Protein AF-0000000073816261 (afdb_homodimer)

Solvent-accessible surface area (backbone atoms only — not comparable to full-atom values): 17688 Å² total; per-residue (Å²): 128,80,42,76,42,84,46,49,35,34,58,43,63,71,63,81,66,70,43,49,64,67,36,78,45,42,37,36,39,36,38,60,48,13,30,68,51,43,50,75,46,59,24,49,73,88,32,79,56,63,70,86,34,42,54,70,78,42,78,45,76,38,82,86,80,70,26,17,27,21,34,35,44,37,47,47,66,38,46,75,90,63,44,56,95,49,27,36,40,43,33,40,37,38,41,39,80,93,79,34,43,32,22,21,33,45,48,40,53,47,41,75,58,85,61,89,69,72,74,76,75,65,78,67,76,65,74,70,69,83,68,76,61,77,73,80,72,70,78,62,85,68,81,73,79,76,76,82,64,84,133,128,82,42,75,42,85,47,45,37,33,58,42,64,71,61,78,68,71,43,49,62,66,36,77,45,44,38,38,39,36,38,59,48,15,29,69,50,43,52,76,45,60,24,49,74,86,33,79,56,64,70,87,34,42,56,71,77,42,78,44,77,37,80,88,80,70,26,17,28,23,35,37,42,37,46,45,67,37,48,73,91,62,42,56,95,49,26,34,40,42,32,40,34,39,40,38,81,93,80,35,42,32,21,22,34,45,47,40,53,45,40,72,58,86,62,88,76,73,74,75,79,62,79,72,78,68,74,72,74,76,82,76,82,84,77,77,77,74,76,76,77,72,77,75,79,70,70,80,73,80,125

Secondary structure (DSSP, 8-state):
--B--SSPPEEEESS-SPEETT-EEEEEEEEEEEBSPPEEEEEETTEEPPGGGBPPPEEEE-TTT--EEEEEEEEEE--GGG-BTTEEEEEEEEEEGGGEEEEEEEEEEEE-TTS------------------------------------/--B--SSPPEEEESS-SPEETT-EEEEEEEEEEEBSPPEEEEEETTEEPPGGGBPPPEEEE-TTT--EEEEEEEEEE--GGG-BTTEEEEEEEEEEGGGEEEEEEEEEEEE-TTS------------------------------------

pLDDT: mean 78.19, std 26.5, range [22.75, 98.81]

Sequence (302 aa):
MLDLPDSQPRLVGGDAGPYQLHQVVTINCSSHDALPAPTLTFYINDQPVDPEWEDNDQVILNETSGLETSHKSLHFKLRPSMVADGLLQVKCVASYPDLYWDSSDITFKVLSGHGSGFPLGSQEFVLQGDAGRPQASIPLLLLLLTPVFFRMLDLPDSQPRLVGGDAGPYQLHQVVTINCSSHDALPAPTLTFYINDQPVDPEWEDNDQVILNETSGLETSHKSLHFKLRPSMVADGLLQVKCVASYPDLYWDSSDITFKVLSGHGSGFPLGSQEFVLQGDAGRPQASIPLLLLLLTPVFFR

Structure (mmCIF, N/CA/C/O backbone):
data_AF-0000000073816261-model_v1
#
loop_
_entity.id
_entity.type
_entity.pdbx_description
1 polymer 'CD80-like immunoglobulin C2-set domain-containing protein'
#
loop_
_atom_site.group_PDB
_atom_site.id
_atom_site.type_symbol
_atom_site.label_atom_id
_atom_site.label_alt_id
_atom_site.label_comp_id
_atom_site.label_asym_id
_atom_site.label_entity_id
_atom_site.label_seq_id
_atom_site.pdbx_PDB_ins_code
_atom_site.Cartn_x
_atom_site.Cartn_y
_atom_site.Cartn_z
_atom_site.occupancy
_atom_site.B_iso_or_equiv
_atom_site.auth_seq_id
_atom_site.auth_comp_id
_atom_site.auth_asym_id
_atom_site.auth_atom_id
_atom_site.pdbx_PDB_model_num
ATOM 1 N N . MET A 1 1 ? -18.453 -8.633 -14.383 1 73.19 1 MET A N 1
ATOM 2 C CA . MET A 1 1 ? -17.031 -8.602 -14.711 1 73.19 1 MET A CA 1
ATOM 3 C C . MET A 1 1 ? -16.25 -7.797 -13.68 1 73.19 1 MET A C 1
ATOM 5 O O . MET A 1 1 ? -16.719 -6.777 -13.188 1 73.19 1 MET A O 1
ATOM 9 N N . LEU A 1 2 ? -15.188 -8.336 -13.164 1 84.31 2 LEU A N 1
ATOM 10 C CA . LEU A 1 2 ? -14.312 -7.688 -12.203 1 84.31 2 LEU A CA 1
ATOM 11 C C . LEU A 1 2 ? -12.945 -7.387 -12.812 1 84.31 2 LEU A C 1
ATOM 13 O O . LEU A 1 2 ? -12.305 -8.281 -13.367 1 84.31 2 LEU A O 1
ATOM 17 N N . ASP A 1 3 ? -12.57 -6.066 -12.984 1 91.19 3 ASP A N 1
ATOM 18 C CA . ASP A 1 3 ? -11.258 -5.609 -13.422 1 91.19 3 ASP A CA 1
ATOM 19 C C . ASP A 1 3 ? -10.516 -4.898 -12.289 1 91.19 3 ASP A C 1
ATOM 21 O O . ASP A 1 3 ? -10.953 -3.84 -11.828 1 91.19 3 ASP A O 1
ATOM 25 N N . LEU A 1 4 ? -9.461 -5.539 -11.852 1 89.31 4 LEU A N 1
ATOM 26 C CA . LEU A 1 4 ? -8.695 -4.977 -10.742 1 89.31 4 LEU A CA 1
ATOM 27 C C . LEU A 1 4 ? -7.656 -3.984 -11.242 1 89.31 4 LEU A C 1
ATOM 29 O O . LEU A 1 4 ? -7.148 -4.121 -12.359 1 89.31 4 LEU A O 1
ATOM 33 N N . PRO A 1 5 ? -7.289 -2.922 -10.438 1 92.06 5 PRO A N 1
ATOM 34 C CA . PRO A 1 5 ? -6.219 -1.995 -10.82 1 92.06 5 PRO A CA 1
ATOM 35 C C . PRO A 1 5 ? -4.863 -2.684 -10.961 1 92.06 5 PRO A C 1
ATOM 37 O O . PRO A 1 5 ? -4.672 -3.785 -10.438 1 92.06 5 PRO A O 1
ATOM 40 N N . ASP A 1 6 ? -4.047 -1.887 -11.633 1 86.19 6 ASP A N 1
ATOM 41 C CA . ASP A 1 6 ? -2.697 -2.414 -11.805 1 86.19 6 A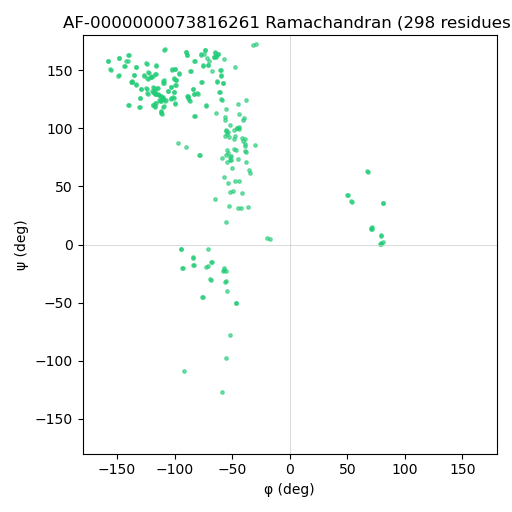SP A CA 1
ATOM 42 C C . ASP A 1 6 ? -1.833 -2.105 -10.578 1 86.19 6 ASP A C 1
ATOM 44 O O . ASP A 1 6 ? -0.693 -2.566 -10.492 1 86.19 6 ASP A O 1
ATOM 48 N N . SER A 1 7 ? -2.33 -1.241 -9.695 1 91.31 7 SER A N 1
ATOM 49 C CA . SER A 1 7 ? -1.57 -0.854 -8.508 1 91.31 7 SER A CA 1
ATOM 50 C C . SER A 1 7 ? -2.475 -0.729 -7.289 1 91.31 7 SER A C 1
ATOM 52 O O . SER A 1 7 ? -3.695 -0.618 -7.422 1 91.31 7 SER A O 1
ATOM 54 N N . GLN A 1 8 ? -1.823 -0.841 -6.113 1 96.25 8 GLN A N 1
ATOM 55 C CA . GLN A 1 8 ? -2.516 -0.586 -4.852 1 96.25 8 GLN A CA 1
ATOM 56 C C . GLN A 1 8 ? -2.941 0.875 -4.746 1 96.25 8 GLN A C 1
ATOM 58 O O . GLN A 1 8 ? -2.488 1.718 -5.523 1 96.25 8 GLN A O 1
ATOM 63 N N . PRO A 1 9 ? -3.826 1.107 -3.771 1 97.69 9 PRO A N 1
ATOM 64 C CA . PRO A 1 9 ? -4.293 2.49 -3.643 1 97.69 9 PRO A CA 1
ATOM 65 C C . PRO A 1 9 ? -3.162 3.471 -3.346 1 97.69 9 PRO A C 1
ATOM 67 O O . PRO A 1 9 ? -2.174 3.104 -2.709 1 97.69 9 PRO A O 1
ATOM 70 N N . ARG A 1 10 ? -3.377 4.656 -3.816 1 96.94 10 ARG A N 1
ATOM 71 C CA . ARG A 1 10 ? -2.395 5.715 -3.602 1 96.94 10 ARG A CA 1
ATOM 72 C C . ARG A 1 10 ? -2.82 6.633 -2.463 1 96.94 10 ARG A C 1
ATOM 74 O O . ARG A 1 10 ? -3.945 7.137 -2.451 1 96.94 10 ARG A O 1
ATOM 81 N N . LEU A 1 11 ? -1.926 6.781 -1.538 1 96.38 11 LEU A N 1
ATOM 82 C CA . LEU A 1 11 ? -2.125 7.734 -0.452 1 96.38 11 LEU A CA 1
ATOM 83 C C . LEU A 1 11 ? -1.243 8.961 -0.638 1 96.38 11 LEU A C 1
ATOM 85 O O . LEU A 1 11 ? -0.059 8.836 -0.958 1 96.38 11 LEU A O 1
ATOM 89 N N . VAL A 1 12 ? -1.911 10.102 -0.491 1 92.25 12 VAL A N 1
ATOM 90 C CA . VAL A 1 12 ? -1.18 11.367 -0.554 1 92.25 12 VAL A CA 1
ATOM 91 C C . VAL A 1 12 ? -1.552 12.242 0.641 1 92.25 12 VAL A C 1
ATOM 93 O O . VAL A 1 12 ? -2.725 12.57 0.834 1 92.25 12 VAL A O 1
ATOM 96 N N . GLY A 1 13 ? -0.565 12.555 1.454 1 87.44 13 GLY A N 1
ATOM 97 C CA . GLY A 1 13 ? -0.774 13.508 2.529 1 87.44 13 GLY A CA 1
ATOM 98 C C . GLY A 1 13 ? -0.713 14.953 2.066 1 87.44 13 GLY A C 1
ATOM 99 O O . GLY A 1 13 ? 0.009 15.281 1.12 1 87.44 13 GLY A O 1
ATOM 100 N N . GLY A 1 14 ? -1.778 15.797 2.475 1 67.19 14 GLY A N 1
ATOM 101 C CA . GLY A 1 14 ? -1.849 17.203 2.098 1 67.19 14 GLY A CA 1
ATOM 102 C C . GLY A 1 14 ? -0.541 17.938 2.305 1 67.19 14 GLY A C 1
ATOM 103 O O . GLY A 1 14 ? -0.154 18.781 1.481 1 67.19 14 GLY A O 1
ATOM 104 N N . ASP A 1 15 ? 0.095 17.797 3.615 1 63.06 15 ASP A N 1
ATOM 105 C CA . ASP A 1 15 ? 1.285 18.578 3.965 1 63.06 15 ASP A CA 1
ATOM 106 C C . ASP A 1 15 ? 2.516 17.672 4.043 1 63.06 15 ASP A C 1
ATOM 108 O O . ASP A 1 15 ? 2.404 16.484 4.359 1 63.06 15 ASP A O 1
ATOM 112 N N . ALA A 1 16 ? 3.574 17.984 3.107 1 61.47 16 ALA A N 1
ATOM 113 C CA . ALA A 1 16 ? 4.828 17.25 3.246 1 61.47 16 ALA A CA 1
ATOM 114 C C . ALA A 1 16 ? 5.273 17.188 4.703 1 61.47 16 ALA A C 1
ATOM 116 O O . ALA A 1 16 ? 5.316 18.219 5.387 1 61.47 16 ALA A O 1
ATOM 117 N N . GLY A 1 17 ? 5.035 16 5.496 1 65.19 17 GLY A N 1
ATOM 118 C CA . GLY A 1 17 ? 5.484 15.859 6.871 1 65.19 17 GLY A CA 1
ATOM 119 C C . GLY A 1 17 ? 6.742 16.656 7.172 1 65.19 17 GLY A C 1
ATOM 120 O O . GLY A 1 17 ? 7.258 17.359 6.305 1 65.19 17 GLY A O 1
ATOM 121 N N . PRO A 1 18 ? 7.125 16.734 8.242 1 77.69 18 PRO A N 1
ATOM 122 C CA . PRO A 1 18 ? 6.539 16.125 9.438 1 77.69 18 PRO A CA 1
ATOM 123 C C . PRO A 1 18 ? 5.285 16.844 9.922 1 77.69 18 PRO A C 1
ATOM 125 O O . PRO A 1 18 ? 5.141 18.047 9.695 1 77.69 18 PRO A O 1
ATOM 128 N N . TYR A 1 19 ? 4.371 16.125 10.633 1 86.88 19 TYR A N 1
ATOM 129 C CA . TYR A 1 19 ? 3.133 16.688 11.156 1 86.88 19 TYR A CA 1
ATOM 130 C C . TYR A 1 19 ? 3.295 17.109 12.617 1 86.88 19 TYR A C 1
ATOM 132 O O . TYR A 1 19 ? 4.082 16.5 13.352 1 86.88 19 TYR A O 1
ATOM 140 N N . GLN A 1 20 ? 2.574 18.156 12.93 1 90.25 20 GLN A N 1
ATOM 141 C CA . GLN A 1 20 ? 2.562 18.625 14.312 1 90.25 20 GLN A CA 1
ATOM 142 C C . GLN A 1 20 ? 1.286 18.188 15.023 1 90.25 20 GLN A C 1
ATOM 144 O O . GLN A 1 20 ? 0.206 18.188 14.43 1 90.25 20 GLN A O 1
ATOM 149 N N . LEU A 1 21 ? 1.489 18.031 16.281 1 92.81 21 LEU A N 1
ATOM 150 C CA . LEU A 1 21 ? 0.315 17.703 17.078 1 92.81 21 LEU A CA 1
ATOM 151 C C . LEU A 1 21 ? -0.703 18.844 17.031 1 92.81 21 LEU A C 1
ATOM 153 O O . LEU A 1 21 ? -0.328 20.016 17 1 92.81 21 LEU A O 1
ATOM 157 N N . HIS A 1 22 ? -1.889 18.5 16.953 1 93.25 22 HIS A N 1
ATOM 158 C CA . HIS A 1 22 ? -3.051 19.375 17.062 1 93.25 22 HIS A CA 1
ATOM 159 C C . HIS A 1 22 ? -3.312 20.094 15.75 1 93.25 22 HIS A C 1
ATOM 161 O O . HIS A 1 22 ? -4.238 20.906 15.656 1 93.25 22 HIS A O 1
ATOM 167 N N . GLN A 1 23 ? -2.551 19.812 14.797 1 92.06 23 GLN A N 1
ATOM 168 C CA . GLN A 1 23 ? -2.889 20.359 13.492 1 92.06 23 GLN A CA 1
ATOM 169 C C . GLN A 1 23 ? -3.928 19.5 12.781 1 92.06 23 GLN A C 1
ATOM 171 O O . GLN A 1 23 ? -4.125 18.328 13.133 1 92.06 23 GLN A O 1
ATOM 176 N N . VAL A 1 24 ? -4.59 20.156 11.859 1 93.31 24 VAL A N 1
ATOM 177 C CA . VAL A 1 24 ? -5.504 19.391 11.008 1 93.31 24 VAL A CA 1
ATOM 178 C C . VAL A 1 24 ? -4.727 18.75 9.859 1 93.31 24 VAL A C 1
ATOM 180 O O . VAL A 1 24 ? -3.955 19.422 9.172 1 93.31 24 VAL A O 1
ATOM 183 N N . VAL A 1 25 ? -4.934 17.5 9.688 1 93.62 25 VAL A N 1
ATOM 184 C CA . VAL A 1 25 ? -4.254 16.719 8.656 1 93.62 25 VAL A CA 1
ATOM 185 C C . VAL A 1 25 ? -5.266 16.219 7.629 1 93.62 25 VAL A C 1
ATOM 187 O O . VAL A 1 25 ? -6.363 15.797 7.984 1 93.62 25 VAL A O 1
ATOM 190 N N . THR A 1 26 ? -4.875 16.375 6.375 1 95.31 26 THR A N 1
ATOM 191 C CA . THR A 1 26 ? -5.688 15.836 5.293 1 95.31 26 THR A CA 1
ATOM 192 C C . THR A 1 26 ? -4.906 14.781 4.512 1 95.31 26 THR A C 1
ATOM 194 O O . THR A 1 26 ? -3.77 15.016 4.102 1 95.31 26 THR A O 1
ATOM 197 N N . ILE A 1 27 ? -5.559 13.602 4.312 1 95.88 27 ILE A N 1
ATOM 198 C CA . ILE A 1 27 ? -4.984 12.531 3.508 1 95.88 27 ILE A CA 1
ATOM 199 C C . ILE A 1 27 ? -5.961 12.133 2.404 1 95.88 27 ILE A C 1
ATOM 201 O O . ILE A 1 27 ? -7.156 11.961 2.658 1 95.88 27 ILE A O 1
ATOM 205 N N . ASN A 1 28 ? -5.387 12 1.226 1 97 28 ASN A N 1
ATOM 206 C CA . ASN A 1 28 ? -6.188 11.57 0.085 1 97 28 ASN A CA 1
ATOM 207 C C . ASN A 1 28 ? -5.82 10.148 -0.35 1 97 28 ASN A C 1
ATOM 209 O O . ASN A 1 28 ? -4.645 9.789 -0.364 1 97 28 ASN A O 1
ATOM 213 N N . CYS A 1 29 ? -6.855 9.375 -0.724 1 97.94 29 CYS A N 1
ATOM 214 C CA . CYS A 1 29 ? -6.672 8.016 -1.212 1 97.94 29 CYS A CA 1
ATOM 215 C C . CYS A 1 29 ? -7.398 7.805 -2.535 1 97.94 29 CYS A C 1
ATOM 217 O O . CYS A 1 29 ? -8.539 8.242 -2.697 1 97.94 29 CYS A O 1
ATOM 219 N N . SER A 1 30 ? -6.656 7.18 -3.477 1 98 30 SER A N 1
ATOM 220 C CA . SER A 1 30 ? -7.277 6.891 -4.766 1 98 30 SER A CA 1
ATOM 221 C C . SER A 1 30 ? -6.922 5.488 -5.246 1 98 30 SER A C 1
ATOM 223 O O . SER A 1 30 ? -5.789 5.035 -5.07 1 98 30 SER A O 1
ATOM 225 N N . SER A 1 31 ? -7.883 4.824 -5.797 1 97.62 31 SER A N 1
ATOM 226 C CA . SER A 1 31 ? -7.691 3.584 -6.539 1 97.62 31 SER A CA 1
ATOM 227 C C . SER A 1 31 ? -8.102 3.748 -8 1 97.62 31 SER A C 1
ATOM 229 O O . SER A 1 31 ? -9.273 3.986 -8.297 1 97.62 31 SER A O 1
ATOM 231 N N . HIS A 1 32 ? -7.109 3.545 -8.914 1 95.62 32 HIS A N 1
ATOM 232 C CA . HIS A 1 32 ? -7.293 3.949 -10.305 1 95.62 32 HIS A CA 1
ATOM 233 C C . HIS A 1 32 ? -7.652 2.758 -11.18 1 95.62 32 HIS A C 1
ATOM 235 O O . HIS A 1 32 ? -7 1.713 -11.117 1 95.62 32 HIS A O 1
ATOM 241 N N . ASP A 1 33 ? -8.781 2.932 -12.055 1 95.88 33 ASP A N 1
ATOM 242 C CA . ASP A 1 33 ? -9.078 2.064 -13.188 1 95.88 33 ASP A CA 1
ATOM 243 C C . ASP A 1 33 ? -9.477 0.666 -12.719 1 95.88 33 ASP A C 1
ATOM 245 O O . ASP A 1 33 ? -8.812 -0.318 -13.055 1 95.88 33 ASP A O 1
ATOM 249 N N . ALA A 1 34 ? -10.469 0.59 -12.055 1 95.81 34 ALA A N 1
ATOM 250 C CA . ALA A 1 34 ? -11.102 -0.656 -11.625 1 95.81 34 ALA A CA 1
ATOM 251 C C . ALA A 1 34 ? -12.555 -0.708 -12.07 1 95.81 34 ALA A C 1
ATOM 253 O O . ALA A 1 34 ? -13.148 0.322 -12.398 1 95.81 34 ALA A O 1
ATOM 254 N N . LEU A 1 35 ? -13.047 -2.029 -12.188 1 95.69 35 LEU A N 1
ATOM 255 C CA . LEU A 1 35 ? -14.461 -2.188 -12.5 1 95.69 35 LEU A CA 1
ATOM 256 C C . LEU A 1 35 ? -15.07 -3.338 -11.703 1 95.69 35 LEU A C 1
ATOM 258 O O . LEU A 1 35 ? -14.742 -4.504 -11.938 1 95.69 35 LEU A O 1
ATOM 262 N N . PRO A 1 36 ? -16 -3.117 -10.93 1 96.19 36 PRO A N 1
ATOM 263 C CA . PRO A 1 36 ? -16.422 -1.804 -10.445 1 96.19 36 PRO A CA 1
ATOM 264 C C . PRO A 1 36 ? -15.375 -1.131 -9.562 1 96.19 36 PRO A C 1
ATOM 266 O O . PRO A 1 36 ? -14.469 -1.798 -9.062 1 96.19 36 PRO A O 1
ATOM 269 N N . ALA A 1 37 ? -15.477 0.182 -9.375 1 97.5 37 ALA A N 1
ATOM 270 C CA . ALA A 1 37 ? -14.617 0.894 -8.43 1 97.5 37 ALA A CA 1
ATOM 271 C C . ALA A 1 37 ? -14.766 0.322 -7.023 1 97.5 37 ALA A C 1
ATOM 273 O O . ALA A 1 37 ? -15.875 0.016 -6.582 1 97.5 37 ALA A O 1
ATOM 274 N N . PRO A 1 38 ? -13.648 0.214 -6.352 1 97.56 38 PRO A N 1
ATOM 275 C CA . PRO A 1 38 ? -13.727 -0.301 -4.98 1 97.56 38 PRO A CA 1
ATOM 276 C C . PRO A 1 38 ? -14.234 0.742 -3.988 1 97.56 38 PRO A C 1
ATOM 278 O O . PRO A 1 38 ? -14.258 1.936 -4.301 1 97.56 38 PRO A O 1
ATOM 281 N N . THR A 1 39 ? -14.633 0.22 -2.846 1 97.94 39 THR A N 1
ATOM 282 C CA . THR A 1 39 ? -14.852 1.077 -1.685 1 97.94 39 THR A CA 1
ATOM 283 C C . THR A 1 39 ? -13.539 1.321 -0.943 1 97.94 39 THR A C 1
ATOM 285 O O . THR A 1 39 ? -12.773 0.386 -0.707 1 97.94 39 THR A O 1
ATOM 288 N N . LEU A 1 40 ? -13.32 2.588 -0.598 1 98.56 40 LEU A N 1
ATOM 289 C CA . LEU A 1 40 ? -12.109 2.951 0.122 1 98.56 40 LEU A CA 1
ATOM 290 C C . LEU A 1 40 ? -12.398 3.184 1.601 1 98.56 40 LEU A C 1
ATOM 292 O O . LEU A 1 40 ? -13.406 3.807 1.948 1 98.56 40 LEU A O 1
ATOM 296 N N . THR A 1 41 ? -11.516 2.633 2.469 1 98.5 41 THR A N 1
ATOM 297 C CA . THR A 1 41 ? -11.656 2.803 3.91 1 98.5 41 THR A CA 1
ATOM 298 C C . THR A 1 41 ? -10.32 3.178 4.547 1 98.5 41 THR A C 1
ATOM 300 O O . THR A 1 41 ? -9.289 2.57 4.242 1 98.5 41 THR A O 1
ATOM 303 N N . PHE A 1 42 ? -10.391 4.129 5.484 1 98.56 42 PHE A N 1
ATOM 304 C CA . PHE A 1 42 ? -9.172 4.59 6.141 1 98.56 42 PHE A CA 1
ATOM 305 C C . PHE A 1 42 ? -9.016 3.934 7.508 1 98.56 42 PHE A C 1
ATOM 307 O O . PHE A 1 42 ? -10 3.676 8.195 1 98.56 42 PHE A O 1
ATOM 314 N N . TYR A 1 43 ? -7.766 3.795 7.891 1 98.06 43 TYR A N 1
ATOM 315 C CA . TYR A 1 43 ? -7.367 3.387 9.234 1 98.06 43 TYR A CA 1
ATOM 316 C C . TYR A 1 43 ? -6.223 4.254 9.75 1 98.06 43 TYR A C 1
ATOM 318 O O . TYR A 1 43 ? -5.355 4.668 8.977 1 98.06 43 TYR A O 1
ATOM 326 N N . ILE A 1 44 ? -6.242 4.488 11.031 1 96.81 44 ILE A N 1
ATOM 327 C CA . ILE A 1 44 ? -5.109 5.078 11.734 1 96.81 44 ILE A CA 1
ATOM 328 C C . ILE A 1 44 ? -4.598 4.105 12.797 1 96.81 44 ILE A C 1
ATOM 330 O O . ILE A 1 44 ? -5.344 3.709 13.695 1 96.81 44 ILE A O 1
ATOM 334 N N . ASN A 1 45 ? -3.348 3.744 12.633 1 94.44 45 ASN A N 1
ATOM 335 C CA . ASN A 1 45 ? -2.74 2.75 13.508 1 94.44 45 ASN A CA 1
ATOM 336 C C . ASN A 1 45 ? -3.605 1.498 13.625 1 94.44 45 ASN A C 1
ATOM 338 O O . ASN A 1 45 ? -3.904 1.044 14.727 1 94.44 45 ASN A O 1
ATOM 342 N N . ASP A 1 46 ? -4.137 1.069 12.5 1 93.81 46 ASP A N 1
ATOM 343 C CA . ASP A 1 46 ? -4.871 -0.179 12.32 1 93.81 46 ASP A CA 1
ATOM 344 C C . ASP A 1 46 ? -6.234 -0.115 13 1 93.81 46 ASP A C 1
ATOM 346 O O . ASP A 1 46 ? -6.875 -1.146 13.219 1 93.81 46 ASP A O 1
ATOM 350 N N . GLN A 1 47 ? -6.613 1.041 13.367 1 96.38 47 GLN A N 1
ATOM 351 C CA . GLN A 1 47 ? -7.949 1.249 13.914 1 96.38 47 GLN A CA 1
ATOM 352 C C . GLN A 1 47 ? -8.828 2.025 12.938 1 96.38 47 GLN A C 1
ATOM 354 O O . GLN A 1 47 ? -8.367 2.977 12.297 1 96.38 47 GLN A O 1
ATOM 359 N N . PRO A 1 48 ? -10.055 1.582 12.859 1 97.19 48 PRO A N 1
ATOM 360 C CA . PRO A 1 48 ? -10.953 2.371 12.016 1 97.19 48 PRO A CA 1
ATOM 361 C C . PRO A 1 48 ? -11.086 3.818 12.484 1 97.19 48 PRO A C 1
ATOM 363 O O . PRO A 1 48 ? -11.086 4.086 13.688 1 97.19 48 PRO A O 1
ATOM 366 N N . VAL A 1 49 ? -11.227 4.664 11.531 1 98.06 49 VAL A N 1
ATOM 367 C CA . VAL A 1 49 ? -11.344 6.074 11.883 1 98.06 49 VAL A CA 1
ATOM 368 C C . VAL A 1 49 ? -12.812 6.43 12.109 1 98.06 49 VAL A C 1
ATOM 370 O O . VAL A 1 49 ? -13.703 5.664 11.734 1 98.06 49 VAL A O 1
ATOM 373 N N . ASP A 1 50 ? -12.984 7.582 12.781 1 97.25 50 ASP A N 1
ATOM 374 C CA . ASP A 1 50 ? -14.328 8.133 12.867 1 97.25 50 ASP A CA 1
ATOM 375 C C . ASP A 1 50 ? -14.898 8.406 11.477 1 97.25 50 ASP A C 1
ATOM 377 O O . ASP A 1 50 ? -14.289 9.125 10.68 1 97.25 50 ASP A O 1
ATOM 381 N N . PRO A 1 51 ? -16.078 7.816 11.203 1 96.88 51 PRO A N 1
ATOM 382 C CA . PRO A 1 51 ? -16.672 8.023 9.875 1 96.88 51 PRO A CA 1
ATOM 383 C C . PRO A 1 51 ? -16.891 9.5 9.555 1 96.88 51 PRO A C 1
ATOM 385 O O . PRO A 1 51 ? -16.891 9.883 8.383 1 96.88 51 PRO A O 1
ATOM 388 N N . GLU A 1 52 ? -16.969 10.336 10.539 1 97.56 52 GLU A N 1
ATOM 389 C CA . GLU A 1 52 ? -17.203 11.758 10.32 1 97.56 52 GLU A CA 1
AT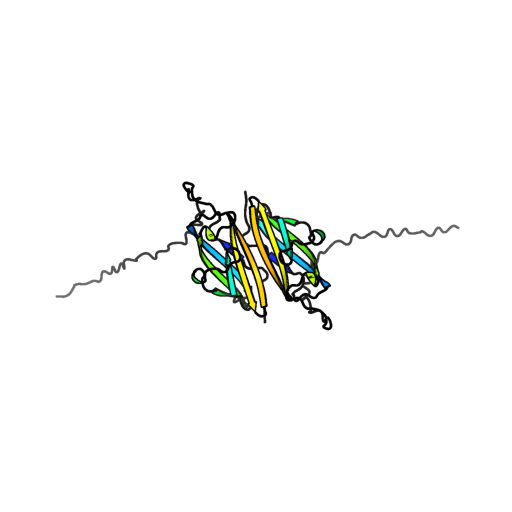OM 390 C C . GLU A 1 52 ? -15.953 12.43 9.742 1 97.56 52 GLU A C 1
ATOM 392 O O . GLU A 1 52 ? -16.031 13.555 9.234 1 97.56 52 GLU A O 1
ATOM 397 N N . TRP A 1 53 ? -14.852 11.781 9.906 1 98.12 53 TRP A N 1
ATOM 398 C CA . TRP A 1 53 ? -13.609 12.367 9.422 1 98.12 53 TRP A CA 1
ATOM 399 C C . TRP A 1 53 ? -13.422 12.086 7.934 1 98.12 53 TRP A C 1
ATOM 401 O O . TRP A 1 53 ? -12.57 12.711 7.285 1 98.12 53 TRP A O 1
ATOM 411 N N . GLU A 1 54 ? -14.188 11.078 7.426 1 97.69 54 GLU A N 1
ATOM 412 C CA . GLU A 1 54 ? -14.023 10.648 6.039 1 97.69 54 GLU A CA 1
ATOM 413 C C . GLU A 1 54 ? -15.102 11.258 5.141 1 97.69 54 GLU A C 1
ATOM 415 O O . GLU A 1 54 ? -16.281 11.281 5.508 1 97.69 54 GLU A O 1
ATOM 420 N N . ASP A 1 55 ? -14.641 11.711 3.957 1 97.75 55 ASP A N 1
ATOM 421 C CA . ASP A 1 55 ? -15.633 12.031 2.938 1 97.75 55 ASP A CA 1
ATOM 422 C C . ASP A 1 55 ? -16.234 10.758 2.334 1 97.75 55 ASP A C 1
ATOM 424 O O . ASP A 1 55 ? -15.727 9.656 2.568 1 97.75 55 ASP A O 1
ATOM 428 N N . ASN A 1 56 ? -17.328 10.961 1.601 1 97.12 56 ASN A N 1
ATOM 429 C CA . ASN A 1 56 ? -17.828 9.844 0.809 1 97.12 56 ASN A CA 1
ATOM 430 C C . ASN A 1 56 ? -16.922 9.531 -0.37 1 97.12 56 ASN A C 1
ATOM 432 O O . ASN A 1 56 ? -16.203 10.406 -0.855 1 97.12 56 ASN A O 1
ATOM 436 N N . ASP A 1 57 ? -17.016 8.211 -0.78 1 97.69 57 ASP A N 1
ATOM 437 C CA . ASP A 1 57 ? -16.297 7.832 -1.991 1 97.69 57 ASP A CA 1
ATOM 438 C C . ASP A 1 57 ? -16.797 8.625 -3.197 1 97.69 57 ASP A C 1
ATOM 440 O O . ASP A 1 57 ? -18.016 8.727 -3.418 1 97.69 57 ASP A O 1
ATOM 444 N N . GLN A 1 58 ? -15.883 9.156 -3.914 1 98.31 58 GLN A N 1
ATOM 445 C CA . GLN A 1 58 ? -16.172 9.719 -5.23 1 98.31 58 GLN A CA 1
ATOM 446 C C . GLN A 1 58 ? -15.711 8.781 -6.344 1 98.31 58 GLN A C 1
ATOM 448 O O . GLN A 1 58 ? -14.562 8.344 -6.355 1 98.31 58 GLN A O 1
ATOM 453 N N . VAL A 1 59 ? -16.641 8.43 -7.246 1 98.12 59 VAL A N 1
ATOM 454 C CA . VAL A 1 59 ? -16.312 7.531 -8.344 1 98.12 59 VAL A CA 1
ATOM 455 C C . VAL A 1 59 ? -16.328 8.305 -9.664 1 98.12 59 VAL A C 1
ATOM 457 O O . VAL A 1 59 ? -17.328 8.953 -9.992 1 98.12 59 VAL A O 1
ATOM 460 N N . ILE A 1 60 ? -15.258 8.211 -10.328 1 97.62 60 ILE A N 1
ATOM 461 C CA . ILE A 1 60 ? -15.125 8.898 -11.609 1 97.62 60 ILE A CA 1
ATOM 462 C C . ILE A 1 60 ? -14.961 7.871 -12.727 1 97.62 60 ILE A C 1
ATOM 464 O O . ILE A 1 60 ? -14.078 7.008 -12.656 1 97.62 60 ILE A O 1
ATOM 468 N N . LEU A 1 61 ? -15.711 7.965 -13.766 1 96.94 61 LEU A N 1
ATOM 469 C CA . LEU A 1 61 ? -15.641 7.066 -14.906 1 96.94 61 LEU A CA 1
ATOM 470 C C . LEU A 1 61 ? -14.625 7.57 -15.93 1 96.94 61 LEU A C 1
ATOM 472 O O . LEU A 1 61 ? -14.625 8.758 -16.281 1 96.94 61 LEU A O 1
ATOM 476 N N . ASN A 1 62 ? -13.734 6.688 -16.281 1 96.5 62 ASN A N 1
ATOM 477 C CA . ASN A 1 62 ? -12.93 6.949 -17.469 1 96.5 62 ASN A CA 1
ATOM 478 C C . ASN A 1 62 ? -13.664 6.559 -18.75 1 96.5 62 ASN A C 1
ATOM 480 O O . ASN A 1 62 ? -13.773 5.375 -19.062 1 96.5 62 ASN A O 1
ATOM 484 N N . GLU A 1 63 ? -14.039 7.473 -19.516 1 95.5 63 GLU A N 1
ATOM 485 C CA . GLU A 1 63 ? -14.906 7.23 -20.656 1 95.5 63 GLU A CA 1
ATOM 486 C C . GLU A 1 63 ? -14.172 6.445 -21.75 1 95.5 63 GLU A C 1
ATOM 488 O O . GLU A 1 63 ? -14.789 5.68 -22.484 1 95.5 63 GLU A O 1
ATOM 493 N N . THR A 1 64 ? -12.953 6.598 -21.844 1 96.75 64 THR A N 1
ATOM 494 C CA . THR A 1 64 ? -12.164 5.953 -22.891 1 96.75 64 THR A CA 1
ATOM 495 C C . THR A 1 64 ? -11.961 4.473 -22.578 1 96.75 64 THR A C 1
ATOM 497 O O . THR A 1 64 ? -12.211 3.613 -23.422 1 96.75 64 THR A O 1
ATOM 500 N N . SER A 1 65 ? -11.625 4.098 -21.375 1 94.81 65 SER A N 1
ATOM 501 C CA . SER A 1 65 ? -11.32 2.717 -21.016 1 94.81 65 SER A CA 1
ATOM 502 C C . SER A 1 65 ? -12.555 2.002 -20.484 1 94.81 65 SER A C 1
ATOM 504 O O . SER A 1 65 ? -12.609 0.771 -20.469 1 94.81 65 SER A O 1
ATOM 506 N N . GLY A 1 66 ? -13.5 2.771 -20.062 1 96.19 66 GLY A N 1
ATOM 507 C CA . GLY A 1 66 ? -14.664 2.207 -19.406 1 96.19 66 GLY A CA 1
ATOM 508 C C . GLY A 1 66 ? -14.406 1.839 -17.953 1 96.19 66 GLY A C 1
ATOM 509 O O . GLY A 1 66 ? -15.297 1.334 -17.266 1 96.19 66 GLY A O 1
ATOM 510 N N . LEU A 1 67 ? -13.148 2.094 -17.453 1 97.44 67 LEU A N 1
ATOM 511 C CA . LEU A 1 67 ? -12.789 1.768 -16.078 1 97.44 67 LEU A CA 1
ATOM 512 C C . LEU A 1 67 ? -13.078 2.941 -15.141 1 97.44 67 LEU A C 1
ATOM 514 O O . LEU A 1 67 ? -13.406 4.039 -15.602 1 97.44 67 LEU A O 1
ATOM 518 N N . GLU A 1 68 ? -13.055 2.605 -13.867 1 98.25 68 GLU A N 1
ATOM 519 C CA . GLU A 1 68 ? -13.461 3.609 -12.891 1 98.25 68 GLU A CA 1
ATOM 520 C C . GLU A 1 68 ? -12.352 3.861 -11.867 1 98.25 68 GLU A C 1
ATOM 522 O O . GLU A 1 68 ? -11.57 2.961 -11.562 1 98.25 68 GLU A O 1
ATOM 527 N N . THR A 1 69 ? -12.32 5.117 -11.406 1 97.88 69 THR A N 1
ATOM 528 C CA . THR A 1 69 ? -11.422 5.523 -10.328 1 97.88 69 THR A CA 1
ATOM 529 C C . THR A 1 69 ? -12.211 5.918 -9.086 1 97.88 69 THR A C 1
ATOM 531 O O . THR A 1 69 ? -13.18 6.68 -9.172 1 97.88 69 THR A O 1
ATOM 534 N N . SER A 1 70 ? -11.805 5.324 -7.949 1 98.5 70 SER A N 1
ATOM 535 C CA . SER A 1 70 ? -12.359 5.746 -6.668 1 98.5 70 SER A CA 1
ATOM 536 C C . SER A 1 70 ? -11.422 6.711 -5.949 1 98.5 70 SER A C 1
ATOM 538 O O . SER A 1 70 ? -10.203 6.535 -5.973 1 98.5 70 SER A O 1
ATOM 540 N N . HIS A 1 71 ? -12.062 7.738 -5.273 1 98.5 71 HIS A N 1
ATOM 541 C CA . HIS A 1 71 ? -11.32 8.727 -4.5 1 98.5 71 HIS A CA 1
ATOM 542 C C . HIS A 1 71 ? -12.008 9.016 -3.17 1 98.5 71 HIS A C 1
ATOM 544 O O . HIS A 1 71 ? -13.234 9.086 -3.104 1 98.5 71 HIS A O 1
ATOM 550 N N . LYS A 1 72 ? -11.195 9.164 -2.141 1 98.56 72 LYS A N 1
ATOM 551 C CA . LYS A 1 72 ? -11.719 9.5 -0.821 1 98.56 72 LYS A CA 1
ATOM 552 C C . LYS A 1 72 ? -10.719 10.336 -0.029 1 98.56 72 LYS A C 1
ATOM 554 O O . LYS A 1 72 ? -9.508 10.086 -0.091 1 98.56 72 LYS A O 1
ATOM 559 N N . SER A 1 73 ? -11.219 11.281 0.792 1 97.94 73 SER A N 1
ATOM 560 C CA . SER A 1 73 ? -10.367 12.117 1.627 1 97.94 73 SER A CA 1
ATOM 561 C C . SER A 1 73 ? -10.633 11.875 3.109 1 97.94 73 SER A C 1
ATOM 563 O O . SER A 1 73 ? -11.766 11.586 3.502 1 97.94 73 SER A O 1
ATOM 565 N N . LEU A 1 74 ? -9.633 11.984 3.881 1 97.69 74 LEU A N 1
ATOM 566 C CA . LEU A 1 74 ? -9.672 11.93 5.34 1 97.69 74 LEU A CA 1
ATOM 567 C C . LEU A 1 74 ? -9.203 13.25 5.945 1 97.69 74 LEU A C 1
ATOM 569 O O . LEU A 1 74 ? -8.164 13.781 5.559 1 97.69 74 LEU A O 1
ATOM 573 N N . HIS A 1 75 ? -9.961 13.742 6.875 1 96.69 75 HIS A N 1
ATOM 574 C CA . HIS A 1 75 ? -9.656 14.984 7.578 1 96.69 75 HIS A CA 1
ATOM 575 C C . HIS A 1 75 ? -9.758 14.797 9.094 1 96.69 75 HIS A C 1
ATOM 577 O O . HIS A 1 75 ? -10.812 14.414 9.602 1 96.69 75 HIS A O 1
ATOM 583 N N . PHE A 1 76 ? -8.648 15.164 9.789 1 96.56 76 PHE A N 1
ATOM 584 C CA . PHE A 1 76 ? -8.703 14.977 11.234 1 96.56 76 PHE A CA 1
ATOM 585 C C . PHE A 1 76 ? -7.703 15.883 11.938 1 96.56 76 PHE A C 1
ATOM 587 O O . PHE A 1 76 ? -6.707 16.297 11.344 1 96.56 76 PHE A O 1
ATOM 594 N N . LYS A 1 77 ? -8.008 16.109 13.18 1 95.81 77 LYS A N 1
ATOM 595 C CA . LYS A 1 77 ? -7.035 16.766 14.039 1 95.81 77 LYS A CA 1
ATOM 596 C C . LYS A 1 77 ? -6.094 15.766 14.695 1 95.81 77 LYS A C 1
ATOM 598 O O . LYS A 1 77 ? -6.539 14.844 15.383 1 95.81 77 LYS A O 1
ATOM 603 N N . LEU A 1 78 ? -4.879 16.031 14.516 1 94.94 78 LEU A N 1
ATOM 604 C CA . LEU A 1 78 ? -3.881 15.102 15.047 1 94.94 78 LEU A CA 1
ATOM 605 C C . LEU A 1 78 ? -3.795 15.211 16.562 1 94.94 78 LEU A C 1
ATOM 607 O O . LEU A 1 78 ? -3.461 16.281 17.094 1 94.94 78 LEU A O 1
ATOM 611 N N . ARG A 1 79 ? -4.062 14.094 17.234 1 95.94 79 ARG A N 1
ATOM 612 C CA . ARG A 1 79 ? -4.055 14.047 18.688 1 95.94 79 ARG A CA 1
ATOM 613 C C . ARG A 1 79 ? -2.971 13.109 19.203 1 95.94 79 ARG A C 1
ATOM 615 O O . ARG A 1 79 ? -2.547 12.195 18.5 1 95.94 79 ARG A O 1
ATOM 622 N N . PRO A 1 80 ? -2.521 13.359 20.422 1 95.38 80 PRO A N 1
ATOM 623 C CA . PRO A 1 80 ? -1.483 12.5 20.984 1 95.38 80 PRO A CA 1
ATOM 624 C C . PRO A 1 80 ? -1.883 11.031 21 1 95.38 80 PRO A C 1
ATOM 626 O O . PRO A 1 80 ? -1.031 10.156 20.844 1 95.38 80 PRO A O 1
ATOM 629 N N . SER A 1 81 ? -3.139 10.742 21.156 1 95.31 81 SER A N 1
ATOM 630 C CA . SER A 1 81 ? -3.615 9.367 21.266 1 95.31 81 SER A CA 1
ATOM 631 C C . SER A 1 81 ? -3.438 8.609 19.953 1 95.31 81 SER A C 1
ATOM 633 O O . SER A 1 81 ? -3.496 7.379 19.922 1 95.31 81 SER A O 1
ATOM 635 N N . MET A 1 82 ? -3.201 9.359 18.859 1 95.25 82 MET A N 1
ATOM 636 C CA . MET A 1 82 ? -3.08 8.773 17.531 1 95.25 82 MET A CA 1
ATOM 637 C C . MET A 1 82 ? -1.62 8.492 17.188 1 95.25 82 MET A C 1
ATOM 639 O O . MET A 1 82 ? -1.321 7.934 16.141 1 95.25 82 MET A O 1
ATOM 643 N N . VAL A 1 83 ? -0.773 8.898 18.109 1 92.5 83 VAL A N 1
ATOM 644 C CA . VAL A 1 83 ? 0.661 8.82 17.844 1 92.5 83 VAL A CA 1
ATOM 645 C C . VAL A 1 83 ? 1.278 7.711 18.688 1 92.5 83 VAL A C 1
ATOM 647 O O . VAL A 1 83 ? 1.065 7.656 19.906 1 92.5 83 VAL A O 1
ATOM 650 N N . ALA A 1 84 ? 1.914 6.816 17.984 1 92 84 ALA A N 1
ATOM 651 C CA . ALA A 1 84 ? 2.641 5.738 18.656 1 92 84 ALA A CA 1
ATOM 652 C C . ALA A 1 84 ? 4.137 5.824 18.375 1 92 84 ALA A C 1
ATOM 654 O O . ALA A 1 84 ? 4.555 5.785 17.203 1 92 84 ALA A O 1
ATOM 655 N N . ASP A 1 85 ? 4.934 5.941 19.422 1 90.75 85 ASP A N 1
ATOM 656 C CA . ASP A 1 85 ? 6.383 6.055 19.297 1 90.75 85 ASP A CA 1
ATOM 657 C C . ASP A 1 85 ? 6.766 7.191 18.344 1 90.75 85 ASP A C 1
ATOM 659 O O . ASP A 1 85 ? 7.633 7.027 17.484 1 90.75 85 ASP A O 1
ATOM 663 N N . GLY A 1 86 ? 5.977 8.273 18.422 1 90.5 86 GLY A N 1
ATOM 664 C CA . GLY A 1 86 ? 6.262 9.477 17.656 1 90.5 86 GLY A CA 1
ATOM 665 C C . GLY A 1 86 ? 5.824 9.367 16.203 1 90.5 86 GLY A C 1
ATOM 666 O O . GLY A 1 86 ? 6.152 10.234 15.391 1 90.5 86 GLY A O 1
ATOM 667 N N . LEU A 1 87 ? 5.098 8.258 15.938 1 91.31 87 LEU A N 1
ATOM 668 C CA . LEU A 1 87 ? 4.746 8 14.539 1 91.31 87 LEU A CA 1
ATOM 669 C C . LEU A 1 87 ? 3.234 7.938 14.367 1 91.31 87 LEU A C 1
ATOM 671 O O . LEU A 1 87 ? 2.514 7.523 15.273 1 91.31 87 LEU A O 1
ATOM 675 N N . LEU A 1 88 ? 2.818 8.43 13.242 1 92.62 88 LEU A N 1
ATOM 676 C CA . LEU A 1 88 ? 1.443 8.281 12.773 1 92.62 88 LEU A CA 1
ATOM 677 C C . LEU A 1 88 ? 1.382 7.379 11.547 1 92.62 88 LEU A C 1
ATOM 679 O O . LEU A 1 88 ? 2.029 7.656 10.531 1 92.62 88 LEU A O 1
ATOM 683 N N . GLN A 1 89 ? 0.621 6.352 11.617 1 94.69 89 GLN A N 1
ATOM 684 C CA . GLN A 1 89 ? 0.421 5.461 10.477 1 94.69 89 GLN A CA 1
ATOM 685 C C . GLN A 1 89 ? -0.995 5.59 9.922 1 94.69 89 GLN A C 1
ATOM 687 O O . GLN A 1 89 ? -1.973 5.426 10.648 1 94.69 89 GLN A O 1
ATOM 692 N N . VAL A 1 90 ? -1.04 5.871 8.625 1 96.44 90 VAL A N 1
ATOM 693 C CA . VAL A 1 90 ? -2.336 5.969 7.961 1 96.44 90 VAL A CA 1
ATOM 694 C C . VAL A 1 90 ? -2.439 4.914 6.863 1 96.44 90 VAL A C 1
ATOM 696 O O . VAL A 1 90 ? -1.531 4.773 6.039 1 96.44 90 VAL A O 1
ATOM 699 N N . LYS A 1 91 ? -3.508 4.203 6.859 1 98.25 91 LYS A N 1
ATOM 700 C CA . LYS A 1 91 ? -3.756 3.123 5.906 1 98.25 91 LYS A CA 1
ATOM 701 C C . LYS A 1 91 ? -5.055 3.354 5.137 1 98.25 91 LYS A C 1
ATOM 703 O O . LYS A 1 91 ? -6.031 3.85 5.699 1 98.25 91 LYS A O 1
ATOM 708 N N . CYS A 1 92 ? -4.984 2.994 3.904 1 98.75 92 CYS A N 1
ATOM 709 C CA . CYS A 1 92 ? -6.176 2.977 3.062 1 98.75 92 CYS A CA 1
ATOM 710 C C . CYS A 1 92 ? -6.402 1.592 2.467 1 98.75 92 CYS A C 1
ATOM 712 O O . CYS A 1 92 ? -5.5 1.021 1.852 1 98.75 92 CYS A O 1
ATOM 714 N N . VAL A 1 93 ? -7.609 1.059 2.596 1 98.31 93 VAL A N 1
ATOM 715 C CA . VAL A 1 93 ? -7.988 -0.254 2.082 1 98.31 93 VAL A CA 1
ATOM 716 C C . VAL A 1 93 ? -8.992 -0.094 0.942 1 98.31 93 VAL A C 1
ATOM 718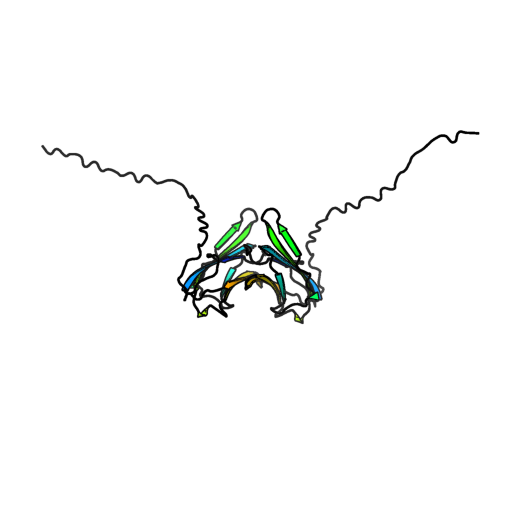 O O . VAL A 1 93 ? -10 0.609 1.084 1 98.31 93 VAL A O 1
ATOM 721 N N . ALA A 1 94 ? -8.633 -0.744 -0.126 1 98.19 94 ALA A N 1
ATOM 722 C CA . ALA A 1 94 ? -9.562 -0.851 -1.244 1 98.19 94 ALA A CA 1
ATOM 723 C C . ALA A 1 94 ? -10.266 -2.209 -1.249 1 98.19 94 ALA A C 1
ATOM 725 O O . ALA A 1 94 ? -9.617 -3.246 -1.41 1 98.19 94 ALA A O 1
ATOM 726 N N . SER A 1 95 ? -11.617 -2.176 -1.176 1 96.25 95 SER A N 1
ATOM 727 C CA . SER A 1 95 ? -12.414 -3.402 -1.145 1 96.25 95 SER A CA 1
ATOM 728 C C . SER A 1 95 ? -13.195 -3.584 -2.438 1 96.25 95 SER A C 1
ATOM 730 O O . SER A 1 95 ? -13.953 -2.697 -2.842 1 96.25 95 SER A O 1
ATOM 732 N N . TYR A 1 96 ? -12.977 -4.766 -2.99 1 92.56 96 TYR A N 1
ATOM 733 C CA . TYR A 1 96 ? -13.633 -5.074 -4.254 1 92.56 96 TYR A CA 1
ATOM 734 C C . TYR A 1 96 ? -14.727 -6.117 -4.059 1 92.56 96 TYR A C 1
ATOM 736 O O . TYR A 1 96 ? -14.797 -6.762 -3.008 1 92.56 96 TYR A O 1
ATOM 744 N N . PRO A 1 97 ? -15.555 -6.242 -5.176 1 89.25 97 PRO A N 1
ATOM 745 C CA . PRO A 1 97 ? -16.5 -7.359 -5.078 1 89.25 97 PRO A CA 1
ATOM 746 C C . PRO A 1 97 ? -15.805 -8.719 -5.031 1 89.25 97 PRO A C 1
ATOM 748 O O . PRO A 1 97 ? -14.609 -8.812 -5.309 1 89.25 97 PRO A O 1
ATOM 751 N N . ASP A 1 98 ? -16.406 -9.703 -4.617 1 82.69 98 ASP A N 1
ATOM 752 C CA . ASP A 1 98 ? -15.945 -11.094 -4.59 1 82.69 98 ASP A CA 1
ATOM 753 C C . ASP A 1 98 ? -14.852 -11.281 -3.537 1 82.69 98 ASP A C 1
ATOM 755 O O . ASP A 1 98 ? -13.945 -12.094 -3.727 1 82.69 98 ASP A O 1
ATOM 759 N N . LEU A 1 99 ? -14.719 -10.367 -2.693 1 78.94 99 LEU A N 1
ATOM 760 C CA . LEU A 1 99 ? -13.891 -10.531 -1.504 1 78.94 99 LEU A CA 1
ATOM 761 C C . LEU A 1 99 ? -12.422 -10.312 -1.832 1 78.94 99 LEU A C 1
ATOM 763 O O . LEU A 1 99 ? -11.547 -11.016 -1.318 1 78.94 99 LEU A O 1
ATOM 767 N N . TYR A 1 100 ? -12.188 -9.406 -2.717 1 86.94 100 TYR A N 1
ATOM 768 C CA . TYR A 1 100 ? -10.82 -8.969 -2.973 1 86.94 100 TYR A CA 1
ATOM 769 C C . TYR A 1 100 ? -10.539 -7.645 -2.275 1 86.94 100 TYR A C 1
ATOM 771 O O . TYR A 1 100 ? -11.414 -6.781 -2.188 1 86.94 100 TYR A O 1
ATOM 779 N N . TRP A 1 101 ? -9.305 -7.605 -1.809 1 93.56 101 TRP A N 1
ATOM 780 C CA . TRP A 1 101 ? -8.922 -6.305 -1.274 1 93.56 101 TRP A CA 1
ATOM 781 C C . TRP A 1 101 ? -7.406 -6.129 -1.313 1 93.56 101 TRP A C 1
ATOM 783 O O . TRP A 1 101 ? -6.66 -7.109 -1.361 1 93.56 101 TRP A O 1
ATOM 793 N N . ASP A 1 102 ? -7.051 -4.863 -1.429 1 95.12 102 ASP A N 1
ATOM 794 C CA . ASP A 1 102 ? -5.652 -4.469 -1.299 1 95.12 102 ASP A CA 1
ATOM 795 C C . ASP A 1 102 ? -5.523 -3.156 -0.525 1 95.12 102 ASP A C 1
ATOM 797 O O . ASP A 1 102 ? -6.527 -2.52 -0.198 1 95.12 102 ASP A O 1
ATOM 801 N N . SER A 1 103 ? -4.281 -2.895 -0.047 1 97.69 103 SER A N 1
ATOM 802 C CA . SER A 1 103 ? -4.145 -1.718 0.804 1 97.69 103 SER A CA 1
ATOM 803 C C . SER A 1 103 ? -2.77 -1.078 0.646 1 97.69 103 SER A C 1
ATOM 805 O O . SER A 1 103 ? -1.856 -1.688 0.088 1 97.69 103 SER A O 1
ATOM 807 N N . SER A 1 104 ? -2.703 0.149 1.039 1 98 104 SER A N 1
ATOM 808 C CA . SER A 1 104 ? -1.461 0.903 1.17 1 98 104 SER A CA 1
ATOM 809 C C . SER A 1 104 ? -1.41 1.659 2.494 1 98 104 SER A C 1
ATOM 811 O O . SER A 1 104 ? -2.451 1.997 3.062 1 98 104 SER A O 1
ATOM 813 N N . ASP A 1 105 ? -0.207 1.874 2.939 1 96.44 105 ASP A N 1
ATOM 814 C CA . ASP A 1 105 ? -0.093 2.719 4.125 1 96.44 105 ASP A CA 1
ATOM 815 C C . ASP A 1 105 ? 1.149 3.604 4.051 1 96.44 105 ASP A C 1
ATOM 817 O O . ASP A 1 105 ? 2.066 3.334 3.271 1 96.44 105 ASP A O 1
ATOM 821 N N . ILE A 1 106 ? 1.114 4.719 4.715 1 93 106 ILE A N 1
ATOM 822 C CA . ILE A 1 106 ? 2.223 5.652 4.902 1 93 106 ILE A CA 1
ATOM 823 C C . ILE A 1 106 ? 2.422 5.922 6.395 1 93 106 ILE A C 1
ATOM 825 O O . ILE A 1 106 ? 1.463 5.895 7.168 1 93 106 ILE A O 1
ATOM 829 N N . THR A 1 107 ? 3.625 6.102 6.801 1 90.44 107 THR A N 1
ATOM 830 C CA . THR A 1 107 ? 3.955 6.469 8.172 1 90.44 107 THR A CA 1
ATOM 831 C C . THR A 1 107 ? 4.652 7.828 8.219 1 90.44 107 THR A C 1
ATOM 833 O O . THR A 1 107 ? 5.578 8.078 7.445 1 90.44 107 THR A O 1
ATOM 836 N N . PHE A 1 108 ? 4.211 8.672 9.156 1 88.38 108 PHE A N 1
ATOM 837 C CA . PHE A 1 108 ? 4.754 10.016 9.336 1 88.38 108 PHE A CA 1
ATOM 838 C C . PHE A 1 108 ? 5.367 10.172 10.727 1 88.38 108 PHE A C 1
ATOM 840 O O . PHE A 1 108 ? 4.824 9.664 11.703 1 88.38 108 PHE A O 1
ATOM 847 N N . LYS A 1 109 ? 6.43 10.945 10.711 1 87.94 109 LYS A N 1
ATOM 848 C CA . LYS A 1 109 ? 6.914 11.414 12.008 1 87.94 109 LYS A CA 1
ATOM 849 C C . LYS A 1 109 ? 6.047 12.555 12.539 1 87.94 109 LYS A C 1
ATOM 851 O O . LYS A 1 109 ? 5.641 13.438 11.781 1 87.94 109 LYS A O 1
ATOM 856 N N . VAL A 1 110 ? 5.789 12.539 13.82 1 90.75 110 VAL A N 1
ATOM 857 C CA . VAL A 1 110 ? 4.973 13.57 14.445 1 90.75 110 VAL A CA 1
ATOM 858 C C . VAL A 1 110 ? 5.832 14.398 15.398 1 90.75 110 VAL A C 1
ATOM 860 O O . VAL A 1 110 ? 6.562 13.852 16.234 1 90.75 110 VAL A O 1
ATOM 863 N N . LEU A 1 111 ? 5.824 15.656 15.164 1 87.81 111 LEU A N 1
ATOM 864 C CA . LEU A 1 111 ? 6.562 16.578 16.031 1 87.81 111 LEU A CA 1
ATOM 865 C C . LEU A 1 111 ? 5.715 17.016 17.219 1 87.81 111 LEU A C 1
ATOM 867 O O . LEU A 1 111 ? 4.527 17.297 17.062 1 87.81 111 LEU A O 1
ATOM 871 N N . SER A 1 112 ? 6.273 16.781 18.391 1 78.12 112 SER A N 1
ATOM 872 C CA . SER A 1 112 ? 5.59 17.203 19.609 1 78.12 112 SER A CA 1
ATOM 873 C C . SER A 1 112 ? 5.773 18.688 19.844 1 78.12 112 SER A C 1
ATOM 875 O O . SER A 1 112 ? 6.875 19.219 19.688 1 78.12 112 SER A O 1
ATOM 877 N N . GLY A 1 113 ? 5.188 19.719 19.266 1 60.47 113 GLY A N 1
ATOM 878 C CA . GLY A 1 113 ? 5.312 21.156 19.516 1 60.47 113 GLY A CA 1
ATOM 879 C C . GLY A 1 113 ? 5.883 21.484 20.875 1 60.47 113 GLY A C 1
ATOM 880 O O . GLY A 1 113 ? 5.785 22.625 21.328 1 60.47 113 GLY A O 1
ATOM 881 N N . HIS A 1 114 ? 6.359 21 21.859 1 48.75 114 HIS A N 1
ATOM 882 C CA . HIS A 1 114 ? 6.746 22.109 22.734 1 48.75 114 HIS A CA 1
ATOM 883 C C . HIS A 1 114 ? 7.688 23.078 22.016 1 48.75 114 HIS A C 1
ATOM 885 O O . HIS A 1 114 ? 8.266 23.969 22.641 1 48.75 114 HIS A O 1
ATOM 891 N N . GLY A 1 115 ? 8.5 22.875 20.938 1 42.66 115 GLY A N 1
ATOM 892 C CA . GLY A 1 115 ? 9.266 24.047 20.562 1 42.66 115 GLY A CA 1
ATOM 893 C C . GLY A 1 115 ? 8.414 25.141 19.969 1 42.66 115 GLY A C 1
ATOM 894 O O . GLY A 1 115 ? 7.25 24.922 19.625 1 42.66 115 GLY A O 1
ATOM 895 N N . SER A 1 116 ? 8.844 26.656 19.938 1 38.56 116 SER A N 1
ATOM 896 C CA . SER A 1 116 ? 8.492 27.781 19.078 1 38.56 116 SER A CA 1
ATOM 897 C C . SER A 1 116 ? 8.344 27.359 17.625 1 38.56 116 SER A C 1
ATOM 899 O O . SER A 1 116 ? 9.328 27.031 16.969 1 38.56 116 SER A O 1
ATOM 901 N N . GLY A 1 117 ? 7.527 26.766 17.297 1 38.28 117 GLY A N 1
ATOM 902 C CA . GLY A 1 117 ? 7.211 26.078 16.047 1 38.28 117 GLY A CA 1
ATOM 903 C C . GLY A 1 117 ? 7.355 26.969 14.828 1 38.28 117 GLY A C 1
ATOM 904 O O . GLY A 1 117 ? 6.562 27.906 14.633 1 38.28 117 GLY A O 1
ATOM 905 N N . PHE A 1 118 ? 8.617 27.406 14.508 1 32.06 118 PHE A N 1
ATOM 906 C CA . PHE A 1 118 ? 8.625 28.109 13.227 1 32.06 118 PHE A CA 1
ATOM 907 C C . PHE A 1 118 ? 8.039 27.234 12.125 1 32.06 118 PHE A C 1
ATOM 909 O O . PHE A 1 118 ? 8.273 26.016 12.094 1 32.06 118 PHE A O 1
ATOM 916 N N . PRO A 1 119 ? 6.965 27.641 11.57 1 32.06 119 PRO A N 1
ATOM 917 C CA . PRO A 1 119 ? 6.184 27.047 10.477 1 32.06 119 PRO A CA 1
ATOM 918 C C . PRO A 1 119 ? 7.051 26.562 9.32 1 32.06 119 PRO A C 1
ATOM 920 O O . PRO A 1 119 ? 7.879 27.328 8.805 1 32.06 119 PRO A O 1
ATOM 923 N N . LEU A 1 120 ? 7.738 25.516 9.445 1 29.72 120 LEU A N 1
ATOM 924 C CA . LEU A 1 120 ? 8.445 25.156 8.219 1 29.72 120 LEU A CA 1
ATOM 925 C C . LEU A 1 120 ? 7.562 25.391 7 1 29.72 120 LEU A C 1
ATOM 927 O O . LEU A 1 120 ? 6.363 25.094 7.031 1 29.72 120 LEU A O 1
ATOM 931 N N . GLY A 1 121 ? 7.879 26.391 6.211 1 26.59 121 GLY A N 1
ATOM 932 C CA . GLY A 1 121 ? 7.367 26.953 4.973 1 26.59 121 GLY A CA 1
ATOM 933 C C . GLY A 1 121 ? 6.902 25.906 3.986 1 26.59 121 GLY A C 1
ATOM 934 O O . GLY A 1 121 ? 7.629 24.953 3.701 1 26.59 121 GLY A O 1
ATOM 935 N N . SER A 1 122 ? 5.746 25.406 4.18 1 28.11 122 SER A N 1
ATOM 936 C CA . SER A 1 122 ? 4.918 24.781 3.148 1 28.11 122 SER A CA 1
ATOM 937 C C . SER A 1 122 ? 5.184 25.406 1.779 1 28.11 122 SER A C 1
ATOM 939 O O . SER A 1 122 ? 5.164 26.625 1.628 1 28.11 122 SER A O 1
ATOM 941 N N . GLN A 1 123 ? 6.297 24.797 1.13 1 25.97 123 GLN A N 1
ATOM 942 C CA . GLN A 1 123 ? 6.375 25.359 -0.211 1 25.97 123 GLN A CA 1
ATOM 943 C C . GLN A 1 123 ? 4.988 25.5 -0.834 1 25.97 123 GLN A C 1
ATOM 945 O O . GLN A 1 123 ? 4.188 24.562 -0.777 1 25.97 123 GLN A O 1
ATOM 950 N N . GLU A 1 124 ? 4.414 26.578 -0.67 1 27.52 124 GLU A N 1
ATOM 951 C CA . GLU A 1 124 ? 3.217 27.188 -1.249 1 27.52 124 GLU A CA 1
ATOM 952 C C . GLU A 1 124 ? 3.051 26.781 -2.713 1 27.52 124 GLU A C 1
ATOM 954 O O . GLU A 1 124 ? 3.889 27.125 -3.551 1 27.52 124 GLU A O 1
ATOM 959 N N . PHE A 1 125 ? 2.893 25.391 -2.949 1 22.77 125 PHE A N 1
ATOM 960 C CA . PHE A 1 125 ? 2.531 25.391 -4.363 1 22.77 125 PHE A CA 1
ATOM 961 C C . PHE A 1 125 ? 1.374 26.344 -4.625 1 22.77 125 PHE A C 1
ATOM 963 O O . PHE A 1 125 ? 0.264 26.141 -4.133 1 22.77 125 PHE A O 1
ATOM 970 N N . VAL A 1 126 ? 1.639 27.594 -4.57 1 23 126 VAL A N 1
ATOM 971 C CA . VAL A 1 126 ? 0.752 28.688 -4.941 1 23 126 VAL A CA 1
ATOM 972 C C . VAL A 1 126 ? 0.145 28.422 -6.316 1 23 126 VAL A C 1
ATOM 974 O O . VAL A 1 126 ? 0.847 28.469 -7.328 1 23 126 VAL A O 1
ATOM 977 N N . LEU A 1 127 ? -0.355 27.109 -6.535 1 22.75 127 LEU A N 1
ATOM 978 C CA . LEU A 1 127 ? -0.993 27.266 -7.836 1 22.75 127 LEU A CA 1
ATOM 979 C C . LEU A 1 127 ? -1.895 28.5 -7.855 1 22.75 127 LEU A C 1
ATOM 981 O O . LEU A 1 127 ? -2.758 28.656 -6.988 1 22.75 127 LEU A O 1
ATOM 985 N N . GLN A 1 128 ? -1.301 29.531 -8.055 1 23.84 128 GLN A N 1
ATOM 986 C CA . GLN A 1 128 ? -1.868 30.828 -8.422 1 23.84 128 GLN A CA 1
ATOM 987 C C . GLN A 1 128 ? -2.984 30.672 -9.445 1 23.84 128 GLN A C 1
ATOM 989 O O . GLN A 1 128 ? -2.723 30.359 -10.609 1 23.84 128 GLN A O 1
ATOM 994 N N . GLY A 1 129 ? -3.859 29.672 -9.195 1 23.77 129 GLY A N 1
ATOM 995 C CA . GLY A 1 129 ? -4.914 29.766 -10.195 1 23.77 129 GLY A CA 1
ATOM 996 C C . GLY A 1 129 ? -5.41 31.188 -10.406 1 23.77 129 GLY A C 1
ATOM 997 O O . GLY A 1 129 ? -5.445 31.984 -9.469 1 23.77 129 GLY A O 1
ATOM 998 N N . ASP A 1 130 ? -5.297 31.688 -11.633 1 27 130 ASP A N 1
ATOM 999 C CA . ASP A 1 130 ? -5.617 32.969 -12.25 1 27 130 ASP A CA 1
ATOM 1000 C C . ASP A 1 130 ? -7.023 33.438 -11.867 1 27 130 ASP A C 1
ATOM 1002 O O . ASP A 1 130 ? -7.984 32.656 -11.984 1 27 130 ASP A O 1
ATOM 1006 N N . ALA A 1 131 ? -7.199 34.281 -10.773 1 29.98 131 ALA A N 1
ATOM 1007 C CA . ALA A 1 131 ? -8.219 35.125 -10.156 1 29.98 131 ALA A CA 1
ATOM 1008 C C . ALA A 1 131 ? -9.086 35.812 -11.219 1 29.98 131 ALA A C 1
ATOM 1010 O O . ALA A 1 131 ? -9.82 36.75 -10.914 1 29.98 131 ALA A O 1
ATOM 1011 N N . GLY A 1 132 ? -9.242 35.094 -12.312 1 29.77 132 GLY A N 1
ATOM 1012 C CA . GLY A 1 132 ? -9.805 36.031 -13.258 1 29.77 132 GLY A CA 1
ATOM 1013 C C . GLY A 1 132 ? -11.094 36.656 -12.766 1 29.77 132 GLY A C 1
ATOM 1014 O O . GLY A 1 132 ? -12.117 36 -12.656 1 29.77 132 GLY A O 1
ATOM 1015 N N . ARG A 1 133 ? -11.07 37.312 -11.648 1 31.06 133 ARG A N 1
ATOM 1016 C CA . ARG A 1 133 ? -12.203 38.062 -11.109 1 31.06 133 ARG A CA 1
ATOM 1017 C C . ARG A 1 133 ? -12.945 38.812 -12.211 1 31.06 133 ARG A C 1
ATOM 1019 O O . ARG A 1 133 ? -12.344 39.625 -12.914 1 31.06 133 ARG A O 1
ATOM 1026 N N . PRO A 1 134 ? -13.875 38.188 -12.789 1 35.25 134 PRO A N 1
ATOM 1027 C CA . PRO A 1 134 ? -14.391 39 -13.883 1 35.25 134 PRO A CA 1
ATOM 1028 C C . PRO A 1 134 ? -14.75 40.406 -13.43 1 35.25 134 PRO A C 1
ATOM 1030 O O . PRO A 1 134 ? -15.258 40.625 -12.328 1 35.25 134 PRO A O 1
ATOM 1033 N N . GLN A 1 135 ? -13.945 41.406 -13.703 1 30.55 135 GLN A N 1
ATOM 1034 C CA . GLN A 1 135 ? -14.07 42.812 -13.445 1 30.55 135 GLN A CA 1
ATOM 1035 C C . GLN A 1 135 ? -15.516 43.281 -13.633 1 30.55 135 GLN A C 1
ATOM 1037 O O . GLN A 1 135 ? -16.234 42.75 -14.469 1 30.55 135 GLN A O 1
ATOM 1042 N N . ALA A 1 136 ? -16.109 43.938 -12.516 1 35.38 136 ALA A N 1
ATOM 1043 C CA . ALA A 1 136 ? -17.375 44.625 -12.289 1 35.38 136 ALA A CA 1
ATOM 1044 C C . ALA A 1 136 ? -17.719 45.562 -13.445 1 35.38 136 ALA A C 1
ATOM 1046 O O . ALA A 1 136 ? -17.094 46.625 -13.602 1 35.38 136 ALA A O 1
ATOM 1047 N N . SER A 1 137 ? -17.75 45.062 -14.664 1 36.19 137 SER A N 1
ATOM 1048 C CA . SER A 1 137 ? -17.891 46.062 -15.719 1 36.19 137 SER A CA 1
ATOM 1049 C C . SER A 1 137 ? -19.016 47.031 -15.422 1 36.19 137 SER A C 1
ATOM 1051 O O . SER A 1 137 ? -20.141 46.625 -15.148 1 36.19 137 SER A O 1
ATOM 1053 N N . ILE A 1 138 ? -18.688 48.156 -14.742 1 40.94 138 ILE A N 1
ATOM 1054 C CA . ILE A 1 138 ? -19.484 49.344 -14.586 1 40.94 138 ILE A CA 1
ATOM 1055 C C . ILE A 1 138 ? -20.219 49.656 -15.883 1 40.94 138 ILE A C 1
ATOM 1057 O O . ILE A 1 138 ? -19.594 49.812 -16.938 1 40.94 138 ILE A O 1
ATOM 1061 N N . PRO A 1 139 ? -21.484 49.062 -15.961 1 42.66 139 PRO A N 1
ATOM 1062 C CA . PRO A 1 139 ? -22.109 49.312 -17.25 1 42.66 139 PRO A CA 1
ATOM 1063 C C . PRO A 1 139 ? -21.984 50.781 -17.672 1 42.66 139 PRO A C 1
ATOM 1065 O O . PRO A 1 139 ? -22.344 51.688 -16.922 1 42.66 139 PRO A O 1
ATOM 1068 N N . LEU A 1 140 ? -21.078 51.062 -18.5 1 37.47 140 LEU A N 1
ATOM 1069 C CA . LEU A 1 140 ? -20.844 52.375 -19.125 1 37.47 140 LEU A CA 1
ATOM 1070 C C . LEU A 1 140 ? -22.109 52.875 -19.828 1 37.47 140 LEU A C 1
ATOM 1072 O O . LEU A 1 140 ? -22.094 53.938 -20.453 1 37.47 140 LEU A O 1
ATOM 1076 N N . LEU A 1 141 ? -23.328 52.281 -19.422 1 35.12 141 LEU A N 1
ATOM 1077 C CA . LEU A 1 141 ? -24.172 52.688 -20.516 1 35.12 141 LEU A CA 1
ATOM 1078 C C . LEU A 1 141 ? -24.156 54.219 -20.672 1 35.12 141 LEU A C 1
ATOM 1080 O O . LEU A 1 141 ? -24.625 54.938 -19.781 1 35.12 141 LEU A O 1
ATOM 1084 N N . LEU A 1 142 ? -23.281 54.688 -21.516 1 31.28 142 LEU A N 1
ATOM 1085 C CA . LEU A 1 142 ? -22.984 56.031 -22 1 31.28 142 LEU A CA 1
ATOM 1086 C C . LEU A 1 142 ? -24.234 56.688 -22.562 1 31.28 142 LEU A C 1
ATOM 1088 O O . LEU A 1 142 ? -24.375 57.906 -22.5 1 31.28 142 LEU A O 1
ATOM 1092 N N . LEU A 1 143 ? -25.125 55.906 -23.328 1 34.72 143 LEU A N 1
ATOM 1093 C CA . LEU A 1 143 ? -25.359 56.656 -24.562 1 34.72 143 LEU A CA 1
ATOM 1094 C C . LEU A 1 143 ? -26.141 57.938 -24.281 1 34.72 143 LEU A C 1
ATOM 1096 O O . LEU A 1 143 ? -27.016 57.969 -23.406 1 34.72 143 LEU A O 1
ATOM 1100 N N . LEU A 1 144 ? -25.844 58.844 -25.094 1 38 144 LEU A N 1
ATOM 1101 C CA . LEU A 1 144 ? -25.906 60.25 -25.453 1 38 144 LEU A CA 1
ATOM 1102 C C . LEU A 1 144 ? -27.312 60.656 -25.859 1 38 144 LEU A C 1
ATOM 1104 O O . LEU A 1 144 ? -27.562 61.781 -26.266 1 38 144 LEU A O 1
ATOM 1108 N N . LEU A 1 145 ? -28.344 59.625 -25.922 1 39.88 145 LEU A N 1
ATOM 1109 C CA . LEU A 1 145 ? -29.188 60.125 -27.016 1 39.88 145 LEU A CA 1
ATOM 1110 C C . LEU A 1 145 ? -29.703 61.531 -26.719 1 39.88 145 LEU A C 1
ATOM 1112 O O . LEU A 1 145 ? -29.891 61.875 -25.562 1 39.88 145 LEU A O 1
ATOM 1116 N N . THR A 1 146 ? -30.031 62 -27.844 1 43.09 146 THR A N 1
ATOM 1117 C CA . THR A 1 146 ? -30.234 63.281 -28.531 1 43.09 146 THR A CA 1
ATOM 1118 C C . THR A 1 146 ? -31.297 64.125 -27.828 1 43.09 146 THR A C 1
ATOM 1120 O O . THR A 1 146 ? -32 63.625 -26.953 1 43.09 146 THR A O 1
ATOM 1123 N N . PRO A 1 147 ? -32.219 64.5 -28.656 1 50.5 147 PRO A N 1
ATOM 1124 C CA . PRO A 1 147 ? -32.656 65.875 -28.969 1 50.5 147 PRO A 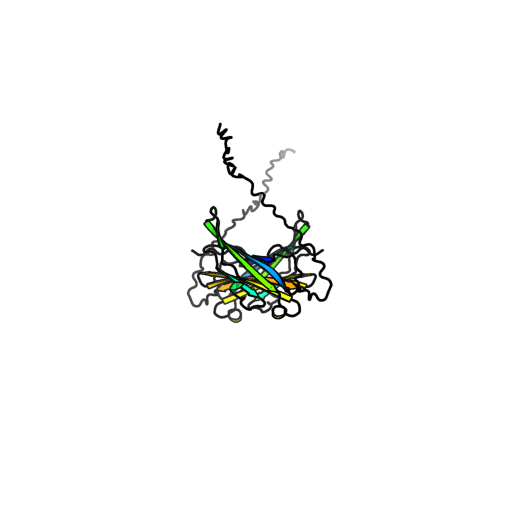CA 1
ATOM 1125 C C . PRO A 1 147 ? -33.781 66.375 -28.078 1 50.5 147 PRO A C 1
ATOM 1127 O O . PRO A 1 147 ? -34.844 65.688 -28 1 50.5 147 PRO A O 1
ATOM 1130 N N . VAL A 1 148 ? -33.562 66.875 -26.938 1 44.59 148 VAL A N 1
ATOM 1131 C CA . VAL A 1 148 ? -34.562 67.625 -26.203 1 44.59 148 VAL A CA 1
ATOM 1132 C C . VAL A 1 148 ? -35.312 68.562 -27.141 1 44.59 148 VAL A C 1
ATOM 1134 O O . VAL A 1 148 ? -34.781 69.625 -27.469 1 44.59 148 VAL A O 1
ATOM 1137 N N . PHE A 1 149 ? -35.5 68.188 -28.453 1 37.03 149 PHE A N 1
ATOM 1138 C CA . PHE A 1 149 ? -36.031 69.375 -29.109 1 37.03 149 PHE A CA 1
ATOM 1139 C C . PHE A 1 149 ? -37.219 69.875 -28.328 1 37.03 149 PHE A C 1
ATOM 1141 O O . PHE A 1 149 ? -37.312 71.125 -28.141 1 37.03 149 PHE A O 1
ATOM 1148 N N . PHE A 1 150 ? -38.375 69.188 -28.516 1 36.78 150 PHE A N 1
ATOM 1149 C CA . PHE A 1 150 ? -39.469 70 -29.031 1 36.78 150 PHE A CA 1
ATOM 1150 C C . PHE A 1 150 ? -39.969 70.938 -27.938 1 36.78 150 PHE A C 1
ATOM 1152 O O . PHE A 1 150 ? -39.969 70.625 -26.766 1 36.78 150 PHE A O 1
ATOM 1159 N N . ARG A 1 151 ? -40.75 72.125 -28.359 1 31.23 151 ARG A N 1
ATOM 1160 C CA . ARG A 1 151 ? -41.688 73.125 -27.906 1 31.23 151 ARG A CA 1
ATOM 1161 C C . ARG A 1 151 ? -42.781 72.5 -27.031 1 31.23 151 ARG A C 1
ATOM 1163 O O . ARG A 1 151 ? -43.344 71.438 -27.375 1 31.23 151 ARG A O 1
ATOM 1170 N N . MET B 1 1 ? 19.938 14.805 0.602 1 72.56 1 MET B N 1
ATOM 1171 C CA . MET B 1 1 ? 18.594 15.164 0.15 1 72.56 1 MET B CA 1
ATOM 1172 C C . MET B 1 1 ? 17.719 13.922 0.036 1 72.56 1 MET B C 1
ATOM 1174 O O . MET B 1 1 ? 18.188 12.859 -0.384 1 72.56 1 MET B O 1
ATOM 1178 N N . LEU B 1 2 ? 16.562 13.953 0.597 1 84 2 LEU B N 1
ATOM 1179 C CA . LEU B 1 2 ? 15.594 12.867 0.542 1 84 2 LEU B CA 1
ATOM 1180 C C . LEU B 1 2 ? 14.375 13.258 -0.293 1 84 2 LEU B C 1
ATOM 1182 O O . LEU B 1 2 ? 13.766 14.305 -0.06 1 84 2 LEU B O 1
ATOM 1186 N N . ASP B 1 3 ? 14.141 12.578 -1.461 1 91.25 3 ASP B N 1
ATOM 1187 C CA . ASP B 1 3 ? 12.953 12.727 -2.299 1 91.25 3 ASP B CA 1
ATOM 1188 C C . ASP B 1 3 ? 12.102 11.461 -2.268 1 91.25 3 ASP B C 1
ATOM 1190 O O . ASP B 1 3 ? 12.539 10.398 -2.721 1 91.25 3 ASP B O 1
ATOM 1194 N N . LEU B 1 4 ? 10.938 11.609 -1.69 1 89.5 4 LEU B N 1
ATOM 1195 C CA . LEU B 1 4 ? 10.047 10.461 -1.561 1 89.5 4 LEU B CA 1
ATOM 1196 C C . LEU B 1 4 ? 9.18 10.297 -2.805 1 89.5 4 LEU B C 1
ATOM 1198 O O . LEU B 1 4 ? 8.852 11.281 -3.467 1 89.5 4 LEU B O 1
ATOM 1202 N N . PRO B 1 5 ? 8.773 9.031 -3.176 1 92.31 5 PRO B N 1
ATOM 1203 C CA . PRO B 1 5 ? 7.859 8.82 -4.297 1 92.31 5 PRO B CA 1
ATOM 1204 C C . PRO B 1 5 ? 6.492 9.461 -4.07 1 92.31 5 PRO B C 1
ATOM 1206 O O . PRO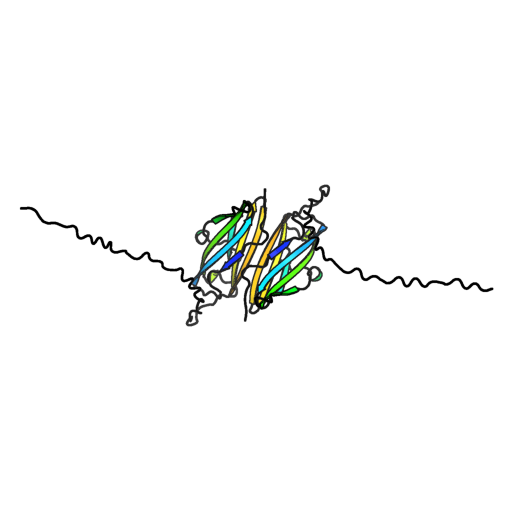 B 1 5 ? 6.133 9.773 -2.932 1 92.31 5 PRO B O 1
ATOM 1209 N N . ASP B 1 6 ? 5.859 9.531 -5.234 1 86.31 6 ASP B N 1
ATOM 1210 C CA . ASP B 1 6 ? 4.52 10.102 -5.152 1 86.31 6 ASP B CA 1
ATOM 1211 C C . ASP B 1 6 ? 3.494 9.039 -4.77 1 86.31 6 ASP B C 1
ATOM 1213 O O . ASP B 1 6 ? 2.322 9.344 -4.543 1 86.31 6 ASP B O 1
ATOM 1217 N N . SER B 1 7 ? 3.908 7.773 -4.785 1 91.38 7 SER B N 1
ATOM 1218 C CA . SER B 1 7 ? 2.998 6.676 -4.477 1 91.38 7 SER B CA 1
ATOM 1219 C C . SER B 1 7 ? 3.701 5.582 -3.678 1 91.38 7 SER B C 1
ATOM 1221 O O . SER B 1 7 ? 4.93 5.516 -3.658 1 91.38 7 SER B O 1
ATOM 1223 N N . GLN B 1 8 ? 2.859 4.805 -2.965 1 96.31 8 GLN B N 1
ATOM 1224 C CA . GLN B 1 8 ? 3.355 3.617 -2.275 1 96.31 8 GLN B CA 1
ATOM 1225 C C . GLN B 1 8 ? 3.871 2.578 -3.268 1 96.31 8 GLN B C 1
ATOM 1227 O O . GLN B 1 8 ? 3.613 2.68 -4.469 1 96.31 8 GLN B O 1
ATOM 1232 N N . PRO B 1 9 ? 4.621 1.623 -2.717 1 97.69 9 PRO B N 1
ATOM 1233 C CA . PRO B 1 9 ? 5.168 0.615 -3.629 1 97.69 9 PRO B CA 1
ATOM 1234 C C . PRO B 1 9 ? 4.078 -0.157 -4.375 1 97.69 9 PRO B C 1
ATOM 1236 O O . PRO B 1 9 ? 2.98 -0.345 -3.848 1 97.69 9 PRO B O 1
ATOM 1239 N N . ARG B 1 10 ? 4.445 -0.562 -5.535 1 97 10 ARG B N 1
ATOM 1240 C CA . ARG B 1 10 ? 3.523 -1.324 -6.367 1 97 10 ARG B CA 1
ATOM 1241 C C . ARG B 1 10 ? 3.836 -2.816 -6.312 1 97 10 ARG B C 1
ATOM 1243 O O . ARG B 1 10 ? 4.98 -3.223 -6.512 1 97 10 ARG B O 1
ATOM 1250 N N . LEU B 1 11 ? 2.82 -3.559 -6 1 96.31 11 LEU B N 1
ATOM 1251 C CA . LEU B 1 11 ? 2.924 -5.012 -6.039 1 96.31 11 LEU B CA 1
ATOM 1252 C C . LEU B 1 11 ? 2.182 -5.578 -7.246 1 96.31 11 LEU B C 1
ATOM 1254 O O . LEU B 1 11 ? 1.054 -5.172 -7.535 1 96.31 11 LEU B O 1
ATOM 1258 N N . VAL B 1 12 ? 2.91 -6.469 -7.93 1 92.31 12 VAL B N 1
ATOM 1259 C CA . VAL B 1 12 ? 2.299 -7.164 -9.062 1 92.31 12 VAL B CA 1
ATOM 1260 C C . VAL B 1 12 ? 2.539 -8.664 -8.93 1 92.31 12 VAL B C 1
ATOM 1262 O O . VAL B 1 12 ? 3.686 -9.117 -8.859 1 92.31 12 VAL B O 1
ATOM 1265 N N . GLY B 1 13 ? 1.449 -9.406 -8.828 1 87.31 13 GLY B N 1
ATOM 1266 C CA . GLY B 1 13 ? 1.556 -10.859 -8.867 1 87.31 13 GLY B CA 1
ATOM 1267 C C . GLY B 1 13 ? 1.702 -11.414 -10.273 1 87.31 13 GLY B C 1
ATOM 1268 O O . GLY B 1 13 ? 1.176 -10.836 -11.227 1 87.31 13 GLY B O 1
ATOM 1269 N N . GLY B 1 14 ? 2.785 -12.328 -10.492 1 66.62 14 GLY B N 1
ATOM 1270 C CA . GLY B 1 14 ? 3.051 -12.922 -11.789 1 66.62 14 GLY B CA 1
ATOM 1271 C C . GLY B 1 14 ? 1.807 -13.477 -12.461 1 66.62 14 GLY B C 1
ATOM 1272 O O . GLY B 1 14 ? 1.63 -13.328 -13.672 1 66.62 14 GLY B O 1
ATOM 1273 N N . ASP B 1 15 ? 0.96 -14.367 -11.648 1 63.56 15 ASP B N 1
ATOM 1274 C CA . ASP B 1 15 ? -0.173 -15.07 -12.242 1 63.56 15 ASP B CA 1
ATOM 1275 C C . ASP B 1 15 ? -1.498 -14.492 -11.75 1 63.56 15 ASP B C 1
ATOM 1277 O O . ASP B 1 15 ? -1.574 -13.961 -10.641 1 63.56 15 ASP B O 1
ATOM 1281 N N . ALA B 1 16 ? -2.373 -13.938 -12.773 1 60.91 16 ALA B N 1
ATOM 1282 C CA . ALA B 1 16 ? -3.713 -13.508 -12.383 1 60.91 16 ALA B CA 1
ATOM 1283 C C . ALA B 1 16 ? -4.375 -14.531 -11.469 1 60.91 16 ALA B C 1
ATOM 1285 O O . ALA B 1 16 ? -4.426 -15.719 -11.781 1 60.91 16 ALA B O 1
ATOM 1286 N N . GLY B 1 17 ? -4.395 -14.336 -10.016 1 64.94 17 GLY B N 1
ATOM 1287 C CA . GLY B 1 17 ? -5.074 -15.242 -9.109 1 64.94 17 GLY B CA 1
ATOM 1288 C C . GLY B 1 17 ? -6.312 -15.875 -9.719 1 64.94 17 GLY B C 1
ATOM 1289 O O . GLY B 1 17 ? -6.633 -15.633 -10.883 1 64.94 17 GLY B O 1
ATOM 1290 N N . PRO B 1 18 ? -6.871 -16.719 -9.18 1 77.38 18 PRO B N 1
ATOM 1291 C CA . PRO B 1 18 ? -6.539 -17.281 -7.863 1 77.38 18 PRO B CA 1
ATOM 1292 C C . PRO B 1 18 ? -5.328 -18.203 -7.902 1 77.38 18 PRO B C 1
ATOM 1294 O O . PRO B 1 18 ? -5.047 -18.812 -8.938 1 77.38 18 PRO B O 1
ATOM 1297 N N . TYR B 1 19 ? -4.602 -18.359 -6.77 1 86.44 19 TYR B N 1
ATOM 1298 C CA . TYR B 1 19 ? -3.422 -19.203 -6.664 1 86.44 19 TYR B CA 1
ATOM 1299 C C . TYR B 1 19 ? -3.791 -20.578 -6.105 1 86.44 19 TYR B C 1
ATOM 1301 O O . TYR B 1 19 ? -4.742 -20.703 -5.332 1 86.44 19 TYR B O 1
ATOM 1309 N N . GLN B 1 20 ? -3.037 -21.547 -6.605 1 90.06 20 GLN B N 1
ATOM 1310 C CA . GLN B 1 20 ? -3.215 -22.906 -6.109 1 90.06 20 GLN B CA 1
ATOM 1311 C C . GLN B 1 20 ? -2.113 -23.281 -5.121 1 90.06 20 GLN B C 1
ATOM 1313 O O . GLN B 1 20 ? -0.953 -22.906 -5.309 1 90.06 20 GLN B O 1
ATOM 1318 N N . LEU B 1 21 ? -2.537 -24.141 -4.266 1 92.62 21 LEU B N 1
ATOM 1319 C CA . LEU B 1 21 ? -1.54 -24.641 -3.33 1 92.62 21 LEU B CA 1
ATOM 1320 C C . LEU B 1 21 ? -0.443 -25.406 -4.066 1 92.62 21 LEU B C 1
ATOM 1322 O O . LEU B 1 21 ? -0.714 -26.094 -5.055 1 92.62 21 LEU B O 1
ATOM 1326 N N . HIS B 1 22 ? 0.721 -25.219 -3.639 1 93.19 22 HIS B N 1
ATOM 1327 C CA . HIS B 1 22 ? 1.916 -25.938 -4.059 1 93.19 22 HIS B CA 1
ATOM 1328 C C . HIS B 1 22 ? 2.443 -25.406 -5.387 1 93.19 22 HIS B C 1
ATOM 1330 O O . HIS B 1 22 ? 3.439 -25.922 -5.91 1 93.19 22 HIS B O 1
ATOM 1336 N N . GLN B 1 23 ? 1.811 -24.438 -5.891 1 92 23 GLN B N 1
ATOM 1337 C CA . GLN B 1 23 ? 2.398 -23.812 -7.062 1 92 23 GLN B CA 1
ATOM 1338 C C . GLN B 1 23 ? 3.471 -22.797 -6.664 1 92 23 GLN B C 1
ATOM 1340 O O . GLN B 1 23 ? 3.516 -22.359 -5.516 1 92 23 GLN B O 1
ATOM 1345 N N . VAL B 1 24 ? 4.324 -22.547 -7.629 1 93.19 24 VAL B N 1
ATOM 1346 C CA . VAL B 1 24 ? 5.305 -21.484 -7.422 1 93.19 24 VAL B CA 1
ATOM 1347 C C . VAL B 1 24 ? 4.68 -20.141 -7.758 1 93.19 24 VAL B C 1
ATOM 1349 O O . VAL B 1 24 ? 4.082 -19.969 -8.82 1 93.19 24 VAL B O 1
ATOM 1352 N N . VAL B 1 25 ? 4.812 -19.219 -6.867 1 93.5 25 VAL B N 1
ATOM 1353 C CA . VAL B 1 25 ? 4.25 -17.875 -7.012 1 93.5 25 VAL B CA 1
ATOM 1354 C C . VAL B 1 25 ? 5.379 -16.844 -7.102 1 93.5 25 VAL B C 1
ATOM 1356 O O . VAL B 1 25 ? 6.367 -16.938 -6.371 1 93.5 25 VAL B O 1
ATOM 1359 N N . THR B 1 26 ? 5.223 -15.953 -8.055 1 95.19 26 THR B N 1
ATOM 1360 C CA . THR B 1 26 ? 6.152 -14.836 -8.172 1 95.19 26 THR B CA 1
ATOM 1361 C C . THR B 1 26 ? 5.43 -13.508 -7.965 1 95.19 26 THR B C 1
ATOM 1363 O O . THR B 1 26 ? 4.402 -13.242 -8.594 1 95.19 26 THR B O 1
ATOM 1366 N N . ILE B 1 27 ? 5.992 -12.656 -7.066 1 95.88 27 ILE B N 1
ATOM 1367 C CA . ILE B 1 27 ? 5.473 -11.312 -6.828 1 95.88 27 ILE B CA 1
ATOM 1368 C C . ILE B 1 27 ? 6.582 -10.289 -7.043 1 95.88 27 ILE B C 1
ATOM 1370 O O . ILE B 1 27 ? 7.703 -10.469 -6.566 1 95.88 27 ILE B O 1
ATOM 1374 N N . ASN B 1 28 ? 6.195 -9.266 -7.77 1 96.88 28 ASN B N 1
ATOM 1375 C CA . ASN B 1 28 ? 7.133 -8.172 -8.008 1 96.88 28 ASN B CA 1
ATOM 1376 C C . ASN B 1 28 ? 6.73 -6.914 -7.25 1 96.88 28 ASN B C 1
ATOM 1378 O O . ASN B 1 28 ? 5.547 -6.582 -7.168 1 96.88 28 ASN B O 1
ATOM 1382 N N . CYS B 1 29 ? 7.742 -6.211 -6.723 1 97.94 29 CYS B N 1
ATOM 1383 C CA . CYS B 1 29 ? 7.531 -4.961 -6.004 1 97.94 29 CYS B CA 1
ATOM 1384 C C . CYS B 1 29 ? 8.445 -3.863 -6.543 1 97.94 29 CYS B C 1
ATOM 1386 O O . CYS B 1 29 ? 9.625 -4.102 -6.797 1 97.94 29 CYS B O 1
ATOM 1388 N N . SER B 1 30 ? 7.832 -2.684 -6.754 1 98 30 SER B N 1
ATOM 1389 C CA . SER B 1 30 ? 8.625 -1.553 -7.223 1 98 30 SER B CA 1
ATOM 1390 C C . SER B 1 30 ? 8.242 -0.268 -6.496 1 98 30 SER B C 1
ATOM 1392 O O . SER B 1 30 ? 7.066 -0.031 -6.219 1 98 30 SER B O 1
ATOM 1394 N N . SER B 1 31 ? 9.219 0.5 -6.172 1 97.62 31 SER B N 1
ATOM 1395 C CA . SER B 1 31 ? 9.055 1.873 -5.707 1 97.62 31 SER B CA 1
ATOM 1396 C C . SER B 1 31 ? 9.703 2.863 -6.668 1 97.62 31 SER B C 1
ATOM 1398 O O . SER B 1 31 ? 10.93 2.865 -6.836 1 97.62 31 SER B O 1
ATOM 1400 N N . HIS B 1 32 ? 8.859 3.764 -7.238 1 95.69 32 HIS B N 1
ATOM 1401 C CA . HIS B 1 32 ? 9.297 4.559 -8.375 1 95.69 32 HIS B CA 1
ATOM 1402 C C . HIS B 1 32 ? 9.695 5.965 -7.949 1 95.69 32 HIS B C 1
ATOM 1404 O O . HIS B 1 32 ? 8.969 6.625 -7.203 1 95.69 32 HIS B O 1
ATOM 1410 N N . ASP B 1 33 ? 10.953 6.438 -8.438 1 95.88 33 ASP B N 1
ATOM 1411 C CA . ASP B 1 33 ? 11.367 7.836 -8.422 1 95.88 33 ASP B CA 1
ATOM 1412 C C . ASP B 1 33 ? 11.57 8.336 -6.996 1 95.88 33 ASP B C 1
ATOM 1414 O O . ASP B 1 33 ? 10.891 9.258 -6.551 1 95.88 33 ASP B O 1
ATOM 1418 N N . ALA B 1 34 ? 12.445 7.801 -6.359 1 95.81 34 ALA B N 1
ATOM 1419 C CA . ALA B 1 34 ? 12.898 8.219 -5.035 1 95.81 34 ALA B CA 1
ATOM 1420 C C . ALA B 1 34 ? 14.398 8.484 -5.031 1 95.81 34 ALA B C 1
ATOM 1422 O O . ALA B 1 34 ? 15.117 8.047 -5.93 1 95.81 34 ALA B O 1
ATOM 1423 N N . LEU B 1 35 ? 14.797 9.375 -4 1 95.69 35 LEU B N 1
ATOM 1424 C CA . LEU B 1 35 ? 16.219 9.609 -3.838 1 95.69 35 LEU B CA 1
ATOM 1425 C C . LEU B 1 35 ? 16.594 9.68 -2.359 1 95.69 35 LEU B C 1
ATOM 1427 O O . LEU B 1 35 ? 16.219 10.625 -1.663 1 95.69 35 LEU B O 1
ATOM 1431 N N . PRO B 1 36 ? 17.406 8.875 -1.889 1 96.19 36 PRO B N 1
ATOM 1432 C CA . PRO B 1 36 ? 17.844 7.633 -2.531 1 96.19 36 PRO B CA 1
ATOM 1433 C C . PRO B 1 36 ? 16.734 6.609 -2.68 1 96.19 36 PRO B C 1
ATOM 1435 O O . PRO B 1 36 ? 15.703 6.711 -2.004 1 96.19 36 PRO B O 1
ATOM 1438 N N . ALA B 1 37 ? 16.906 5.621 -3.562 1 97.5 37 ALA B N 1
ATOM 1439 C CA . ALA B 1 37 ? 15.961 4.512 -3.67 1 97.5 37 ALA B CA 1
ATOM 1440 C C . ALA B 1 37 ? 15.828 3.773 -2.34 1 97.5 37 ALA B C 1
ATOM 1442 O O . ALA B 1 37 ? 16.828 3.541 -1.65 1 97.5 37 ALA B O 1
ATOM 1443 N N . PRO B 1 38 ? 14.609 3.406 -2.014 1 97.56 38 PRO B N 1
ATOM 1444 C CA . PRO B 1 38 ? 14.43 2.668 -0.762 1 97.56 38 PRO B CA 1
ATOM 1445 C C . PRO B 1 38 ? 14.852 1.204 -0.875 1 97.56 38 PRO B C 1
ATOM 1447 O O . PRO B 1 38 ? 15.016 0.69 -1.984 1 97.56 38 PRO B O 1
ATOM 1450 N N . THR B 1 39 ? 15.031 0.623 0.29 1 97.94 39 THR B N 1
ATOM 1451 C CA . THR B 1 39 ? 15.125 -0.831 0.377 1 97.94 39 THR B CA 1
ATOM 1452 C C . THR B 1 39 ? 13.734 -1.458 0.435 1 97.94 39 THR B C 1
ATOM 1454 O O . THR B 1 39 ? 12.867 -0.989 1.175 1 97.94 39 THR B O 1
ATOM 1457 N N . LEU B 1 40 ? 13.555 -2.502 -0.361 1 98.56 40 LEU B N 1
ATOM 1458 C CA . LEU B 1 40 ? 12.273 -3.195 -0.394 1 98.56 40 LEU B CA 1
ATOM 1459 C C . LEU B 1 40 ? 12.344 -4.504 0.384 1 98.56 40 LEU B C 1
ATOM 1461 O O . LEU B 1 40 ? 13.328 -5.242 0.28 1 98.56 40 LEU B O 1
ATOM 1465 N N . THR B 1 41 ? 11.297 -4.758 1.202 1 98.5 41 THR B N 1
ATOM 1466 C CA . THR B 1 41 ? 11.219 -5.984 1.981 1 98.5 41 THR B CA 1
ATOM 1467 C C . THR B 1 41 ? 9.836 -6.613 1.87 1 98.5 41 THR B C 1
ATOM 1469 O O . THR B 1 41 ? 8.82 -5.918 1.992 1 98.5 41 THR B O 1
ATOM 1472 N N . PHE B 1 42 ? 9.82 -7.945 1.712 1 98.56 42 PHE B N 1
ATOM 1473 C CA . PHE B 1 42 ? 8.547 -8.648 1.567 1 98.56 42 PHE B CA 1
ATOM 1474 C C . PHE B 1 42 ? 8.125 -9.273 2.891 1 98.56 42 PHE B C 1
ATOM 1476 O O . PHE B 1 42 ? 8.969 -9.719 3.674 1 98.56 42 PHE B O 1
ATOM 1483 N N . TYR B 1 43 ? 6.832 -9.391 3.047 1 98.06 43 TYR B N 1
ATOM 1484 C CA . TYR B 1 43 ? 6.191 -10.141 4.125 1 98.06 43 TYR B CA 1
ATOM 1485 C C . TYR B 1 43 ? 5.047 -10.992 3.59 1 98.06 43 TYR B C 1
ATOM 1487 O O . TYR B 1 43 ? 4.348 -10.594 2.658 1 98.06 43 TYR B O 1
ATOM 1495 N N . ILE B 1 44 ? 4.875 -12.141 4.199 1 96.69 44 ILE B N 1
ATOM 1496 C CA . ILE B 1 44 ? 3.693 -12.969 3.992 1 96.69 44 ILE B CA 1
ATOM 1497 C C . ILE B 1 44 ? 2.943 -13.133 5.312 1 96.69 44 ILE B C 1
ATOM 1499 O O . ILE B 1 44 ? 3.502 -13.633 6.293 1 96.69 44 ILE B O 1
ATOM 1503 N N . ASN B 1 45 ? 1.708 -12.68 5.289 1 94.31 45 ASN B N 1
ATOM 1504 C CA . ASN B 1 45 ? 0.889 -12.688 6.496 1 94.31 45 ASN B CA 1
ATOM 1505 C C . ASN B 1 45 ? 1.621 -12.055 7.676 1 94.31 45 ASN B C 1
ATOM 1507 O O . ASN B 1 45 ? 1.702 -12.648 8.758 1 94.31 45 ASN B O 1
ATOM 1511 N N . ASP B 1 46 ? 2.279 -10.961 7.406 1 93.81 46 ASP B N 1
ATOM 1512 C CA . ASP B 1 46 ? 2.932 -10.094 8.383 1 93.81 46 ASP B CA 1
ATOM 1513 C C . ASP B 1 46 ? 4.172 -10.758 8.969 1 93.81 46 ASP B C 1
ATOM 1515 O O . ASP B 1 46 ? 4.695 -10.32 10 1 93.81 46 ASP B O 1
ATOM 1519 N N . GLN B 1 47 ? 4.59 -11.789 8.359 1 96.31 47 GLN B N 1
ATOM 1520 C CA . GLN B 1 47 ? 5.832 -12.445 8.75 1 96.31 47 GLN B CA 1
ATOM 1521 C C . GLN B 1 47 ? 6.914 -12.25 7.688 1 96.31 47 GLN B C 1
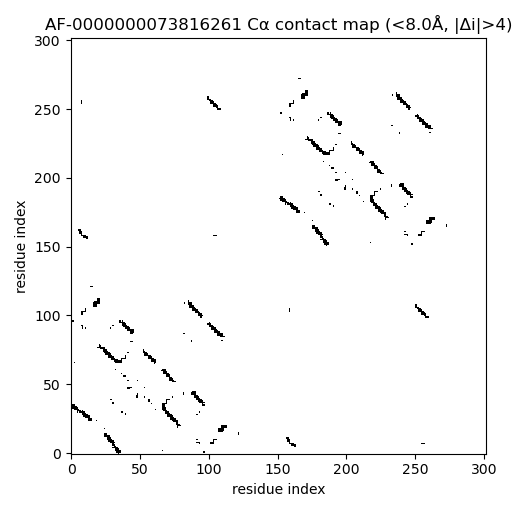ATOM 1523 O O . GLN B 1 47 ? 6.633 -12.32 6.488 1 96.31 47 GLN B O 1
ATOM 1528 N N . PRO B 1 48 ? 8.102 -12.008 8.18 1 97.19 48 PRO B N 1
ATOM 1529 C CA . PRO B 1 48 ? 9.18 -11.922 7.195 1 97.19 48 PRO B CA 1
ATOM 1530 C C . PRO B 1 48 ? 9.352 -13.203 6.387 1 97.19 48 PRO B C 1
ATOM 1532 O O . PRO B 1 48 ? 9.18 -14.305 6.922 1 97.19 48 PRO B O 1
ATOM 1535 N N . VAL B 1 49 ? 9.695 -13.008 5.176 1 98.06 49 VAL B N 1
ATOM 1536 C CA . VAL B 1 49 ? 9.867 -14.188 4.324 1 98.06 49 VAL B CA 1
ATOM 1537 C C . VAL B 1 49 ? 11.305 -14.688 4.43 1 98.06 49 VAL B C 1
ATOM 1539 O O . VAL B 1 49 ? 12.18 -13.984 4.934 1 98.06 49 VAL B O 1
ATOM 1542 N N . ASP B 1 50 ? 11.469 -15.953 3.982 1 97.19 50 ASP B N 1
ATOM 1543 C CA . ASP B 1 50 ? 12.828 -16.469 3.83 1 97.19 50 ASP B CA 1
ATOM 1544 C C . ASP B 1 50 ? 13.633 -15.617 2.854 1 97.19 50 ASP B C 1
ATOM 1546 O O . ASP B 1 50 ? 13.219 -15.414 1.71 1 97.19 50 ASP B O 1
ATOM 1550 N N . PRO B 1 51 ? 14.773 -15.141 3.324 1 96.81 51 PRO B N 1
ATOM 1551 C CA . PRO B 1 51 ? 15.578 -14.289 2.441 1 96.81 51 PRO B CA 1
ATOM 1552 C C . PRO B 1 51 ? 15.961 -14.992 1.139 1 96.81 51 PRO B C 1
ATOM 1554 O O . PRO B 1 51 ? 16.188 -14.328 0.122 1 96.81 51 PRO B O 1
ATOM 1557 N N . GLU B 1 52 ? 15.977 -16.266 1.119 1 97.5 52 GLU B N 1
ATOM 1558 C CA . GLU B 1 52 ? 16.344 -17.016 -0.079 1 97.5 52 GLU B CA 1
ATOM 1559 C C . GLU B 1 52 ? 15.266 -16.906 -1.152 1 97.5 52 GLU B C 1
ATOM 1561 O O . GLU B 1 52 ? 15.508 -17.219 -2.32 1 97.5 52 GLU B O 1
ATOM 1566 N N . TRP B 1 53 ? 14.102 -16.531 -0.734 1 98.06 53 TRP B N 1
ATOM 1567 C CA . TRP B 1 53 ? 13 -16.438 -1.687 1 98.06 53 TRP B CA 1
ATOM 1568 C C . TRP B 1 53 ? 13.031 -15.102 -2.414 1 98.06 53 TRP B C 1
ATOM 1570 O O . TRP B 1 53 ? 12.352 -14.922 -3.43 1 98.06 53 TRP B O 1
ATOM 1580 N N . GLU B 1 54 ? 13.781 -14.125 -1.816 1 97.62 54 GLU B N 1
ATOM 1581 C CA . GLU B 1 54 ? 13.812 -12.773 -2.363 1 97.62 54 GLU B CA 1
ATOM 1582 C C . GLU B 1 54 ? 15.062 -12.547 -3.209 1 97.62 54 GLU B C 1
ATOM 1584 O O . GLU B 1 54 ? 16.156 -12.93 -2.814 1 97.62 54 GLU B O 1
ATOM 1589 N N . ASP B 1 55 ? 14.836 -11.891 -4.359 1 97.75 55 ASP B N 1
ATOM 1590 C CA . ASP B 1 55 ? 16 -11.383 -5.074 1 97.75 55 ASP B CA 1
ATOM 1591 C C . ASP B 1 55 ? 16.594 -10.156 -4.375 1 97.75 55 ASP B C 1
ATOM 1593 O O . ASP B 1 55 ? 15.961 -9.594 -3.473 1 97.75 55 ASP B O 1
ATOM 1597 N N . ASN B 1 56 ? 17.781 -9.812 -4.805 1 97.12 56 ASN B N 1
ATOM 1598 C CA . ASN B 1 56 ? 18.328 -8.539 -4.352 1 97.12 56 ASN B CA 1
ATOM 1599 C C . ASN B 1 56 ? 17.594 -7.359 -4.984 1 97.12 56 ASN B C 1
ATOM 1601 O O . ASN B 1 56 ? 17.031 -7.488 -6.074 1 97.12 56 ASN B O 1
ATOM 1605 N N . ASP B 1 57 ? 17.656 -6.211 -4.211 1 97.81 57 ASP B N 1
ATOM 1606 C CA . ASP B 1 57 ? 17.109 -4.984 -4.781 1 97.81 57 ASP B CA 1
ATOM 1607 C C . ASP B 1 57 ? 17.859 -4.586 -6.051 1 97.81 57 ASP B C 1
ATOM 1609 O O . ASP B 1 57 ? 19.094 -4.578 -6.07 1 97.81 57 ASP B O 1
ATOM 1613 N N . GLN B 1 58 ? 17.109 -4.297 -7.055 1 98.31 58 GLN B N 1
ATOM 1614 C CA . GLN B 1 58 ? 17.656 -3.662 -8.25 1 98.31 58 GLN B CA 1
ATOM 1615 C C . GLN B 1 58 ? 17.312 -2.178 -8.289 1 98.31 58 GLN B C 1
ATOM 1617 O O . GLN B 1 58 ? 16.141 -1.805 -8.156 1 98.31 58 GLN B O 1
ATOM 1622 N N . VAL B 1 59 ? 18.344 -1.334 -8.43 1 98.12 59 VAL B N 1
ATOM 1623 C CA . VAL B 1 59 ? 18.125 0.107 -8.469 1 98.12 59 VAL B CA 1
ATOM 1624 C C . VAL B 1 59 ? 18.406 0.634 -9.875 1 98.12 59 VAL B C 1
ATOM 1626 O O . VAL B 1 59 ? 19.5 0.402 -10.414 1 98.12 59 VAL B O 1
ATOM 1629 N N . ILE B 1 60 ? 17.469 1.285 -10.383 1 97.62 60 ILE B N 1
ATOM 1630 C CA . ILE B 1 60 ? 17.594 1.849 -11.719 1 97.62 60 ILE B CA 1
ATOM 1631 C C . ILE B 1 60 ? 17.531 3.373 -11.648 1 97.62 60 ILE B C 1
ATOM 1633 O O . ILE B 1 60 ? 16.578 3.932 -11.094 1 97.62 60 ILE B O 1
ATOM 1637 N N . LEU B 1 61 ? 18.438 4.051 -12.242 1 96.88 61 LEU B N 1
ATOM 1638 C CA . LEU B 1 61 ? 18.469 5.508 -12.266 1 96.88 61 LEU B CA 1
ATOM 1639 C C . LEU B 1 61 ? 17.688 6.055 -13.453 1 96.88 61 LEU B C 1
ATOM 1641 O O . LEU B 1 61 ? 17.828 5.578 -14.578 1 96.88 61 LEU B O 1
ATOM 1645 N N . ASN B 1 62 ? 16.797 6.961 -13.133 1 96.5 62 ASN B N 1
ATOM 1646 C CA . ASN B 1 62 ? 16.219 7.773 -14.195 1 96.5 62 ASN B CA 1
ATOM 1647 C C . ASN B 1 62 ? 17.125 8.953 -14.555 1 96.5 62 ASN B C 1
ATOM 1649 O O . ASN B 1 62 ? 17.188 9.938 -13.82 1 96.5 62 ASN B O 1
ATOM 1653 N N . GLU B 1 63 ? 17.688 8.93 -15.672 1 95.56 63 GLU B N 1
ATOM 1654 C CA . GLU B 1 63 ? 18.703 9.906 -16.047 1 95.56 63 GLU B CA 1
ATOM 1655 C C . GLU B 1 63 ? 18.094 11.297 -16.219 1 95.56 63 GLU B C 1
ATOM 1657 O O . GLU B 1 63 ? 18.766 12.305 -16 1 95.56 63 GLU B O 1
ATOM 1662 N N . THR B 1 64 ? 16.922 11.367 -16.609 1 96.81 64 THR B N 1
ATOM 1663 C CA . THR B 1 64 ? 16.266 12.641 -16.875 1 96.81 64 THR B CA 1
ATOM 1664 C C . THR B 1 64 ? 15.898 13.344 -15.57 1 96.81 64 THR B C 1
ATOM 1666 O O . THR B 1 64 ? 16.219 14.523 -15.383 1 96.81 64 THR B O 1
ATOM 1669 N N . SER B 1 65 ? 15.344 12.703 -14.602 1 94.75 65 SER B N 1
ATOM 1670 C CA . SER B 1 65 ? 14.883 13.305 -13.359 1 94.75 65 SER B CA 1
ATOM 1671 C C . SER B 1 65 ? 15.961 13.258 -12.281 1 94.75 65 SER B C 1
ATOM 1673 O O . SER B 1 65 ? 15.914 14.023 -11.32 1 94.75 65 SER B O 1
ATOM 1675 N N . GLY B 1 66 ? 16.875 12.383 -12.477 1 96.25 66 GLY B N 1
ATOM 1676 C CA . GLY B 1 66 ? 17.875 12.141 -11.445 1 96.25 66 GLY B CA 1
ATOM 1677 C C . GLY B 1 66 ? 17.359 11.273 -10.312 1 96.25 66 GLY B C 1
ATOM 1678 O O . GLY B 1 66 ? 18.078 11.008 -9.352 1 96.25 66 GLY B O 1
ATOM 1679 N N . LEU B 1 67 ? 16.062 10.82 -10.398 1 97.44 67 LEU B N 1
ATOM 1680 C CA . LEU B 1 67 ? 15.461 9.984 -9.359 1 97.44 67 LEU B CA 1
ATOM 1681 C C . LEU B 1 67 ? 15.688 8.508 -9.648 1 97.44 67 LEU B C 1
ATOM 1683 O O . LEU B 1 67 ? 16.172 8.148 -10.719 1 97.44 67 LEU B O 1
ATOM 1687 N N . GLU B 1 68 ? 15.438 7.73 -8.602 1 98.19 68 GLU B N 1
ATOM 1688 C CA . GLU B 1 68 ? 15.758 6.312 -8.703 1 98.19 68 GLU B CA 1
ATOM 1689 C C . GLU B 1 68 ? 14.523 5.449 -8.453 1 98.19 68 GLU B C 1
ATOM 1691 O O . GLU B 1 68 ? 13.633 5.836 -7.691 1 98.19 68 GLU B O 1
ATOM 1696 N N . THR B 1 69 ? 14.516 4.301 -9.141 1 97.88 69 THR B N 1
ATOM 1697 C CA . THR B 1 69 ? 13.492 3.281 -8.938 1 97.88 69 THR B CA 1
ATOM 1698 C C . THR B 1 69 ? 14.094 2.012 -8.344 1 97.88 69 THR B C 1
ATOM 1700 O O . THR B 1 69 ? 15.117 1.524 -8.828 1 97.88 69 THR B O 1
ATOM 1703 N N . SER B 1 70 ? 13.477 1.549 -7.25 1 98.5 70 SER B N 1
ATOM 1704 C CA . SER B 1 70 ? 13.852 0.253 -6.695 1 98.5 70 SER B CA 1
ATOM 1705 C C . SER B 1 70 ? 12.891 -0.842 -7.141 1 98.5 70 SER B C 1
ATOM 1707 O O . SER B 1 70 ? 11.68 -0.621 -7.211 1 98.5 70 SER B O 1
ATOM 1709 N N . HIS B 1 71 ? 13.484 -2.059 -7.418 1 98.5 71 HIS B N 1
ATOM 1710 C CA . HIS B 1 71 ? 12.711 -3.225 -7.82 1 98.5 71 HIS B CA 1
ATOM 1711 C C . HIS B 1 71 ? 13.195 -4.484 -7.109 1 98.5 71 HIS B C 1
ATOM 1713 O O . HIS B 1 71 ? 14.398 -4.676 -6.926 1 98.5 71 HIS B O 1
ATOM 1719 N N . LYS B 1 72 ? 12.234 -5.316 -6.707 1 98.56 72 LYS B N 1
ATOM 1720 C CA . LYS B 1 72 ? 12.562 -6.59 -6.074 1 98.56 72 LYS B CA 1
ATOM 1721 C C . LYS B 1 72 ? 11.516 -7.648 -6.395 1 98.56 72 LYS B C 1
ATOM 1723 O O . LYS B 1 72 ? 10.32 -7.352 -6.438 1 98.56 72 LYS B O 1
ATOM 1728 N N . SER B 1 73 ? 11.953 -8.914 -6.531 1 97.88 73 SER B N 1
ATOM 1729 C CA . SER B 1 73 ? 11.039 -10.023 -6.801 1 97.88 73 SER B CA 1
ATOM 1730 C C . SER B 1 73 ? 11.047 -11.039 -5.656 1 97.88 73 SER B C 1
ATOM 1732 O O . SER B 1 73 ? 12.078 -11.242 -5.012 1 97.88 73 SER B O 1
ATOM 1734 N N . LEU B 1 74 ? 9.945 -11.617 -5.43 1 97.69 74 LEU B N 1
ATOM 1735 C CA . LEU B 1 74 ? 9.742 -12.711 -4.484 1 97.69 74 LEU B CA 1
ATOM 1736 C C . LEU B 1 74 ? 9.289 -13.977 -5.207 1 97.69 74 LEU B C 1
ATOM 1738 O O . LEU B 1 74 ? 8.367 -13.938 -6.02 1 97.69 74 LEU B O 1
ATOM 1742 N N . HIS B 1 75 ? 9.93 -15.07 -4.879 1 96.69 75 HIS B N 1
ATOM 1743 C CA . HIS B 1 75 ? 9.609 -16.375 -5.453 1 96.69 75 HIS B CA 1
ATOM 1744 C C . HIS B 1 75 ? 9.445 -17.422 -4.363 1 96.69 75 HIS B C 1
ATOM 1746 O O . HIS B 1 75 ? 10.367 -17.672 -3.584 1 96.69 75 HIS B O 1
ATOM 1752 N N . PHE B 1 76 ? 8.281 -18.109 -4.402 1 96.5 76 PHE B N 1
ATOM 1753 C CA . PHE B 1 76 ? 8.078 -19.109 -3.357 1 96.5 76 PHE B CA 1
ATOM 1754 C C . PHE B 1 76 ? 7.055 -20.156 -3.791 1 96.5 76 PHE B C 1
ATOM 1756 O O . PHE B 1 76 ? 6.203 -19.875 -4.637 1 96.5 76 PHE B O 1
ATOM 1763 N N . LYS B 1 77 ? 7.172 -21.266 -3.15 1 95.75 77 LYS B N 1
ATOM 1764 C CA . LYS B 1 77 ? 6.129 -22.281 -3.297 1 95.75 77 LYS B CA 1
ATOM 1765 C C . LYS B 1 77 ? 5.02 -22.078 -2.271 1 95.75 77 LYS B C 1
ATOM 1767 O O . LYS B 1 77 ? 5.273 -22.047 -1.066 1 95.75 77 LYS B O 1
ATOM 1772 N N . LEU B 1 78 ? 3.855 -22 -2.77 1 94.88 78 LEU B N 1
ATOM 1773 C CA . LEU B 1 78 ? 2.715 -21.75 -1.895 1 94.88 78 LEU B CA 1
ATOM 1774 C C . LEU B 1 78 ? 2.389 -22.984 -1.062 1 94.88 78 LEU B C 1
ATOM 1776 O O . LEU B 1 78 ? 2.037 -24.047 -1.608 1 94.88 78 LEU B O 1
ATOM 1780 N N . ARG B 1 79 ? 2.48 -22.812 0.264 1 95.88 79 ARG B N 1
ATOM 1781 C CA . ARG B 1 79 ? 2.236 -23.922 1.191 1 95.88 79 ARG B CA 1
ATOM 1782 C C . ARG B 1 79 ? 1.014 -23.641 2.059 1 95.88 79 ARG B C 1
ATOM 1784 O O . ARG B 1 79 ? 0.642 -22.484 2.268 1 95.88 79 ARG B O 1
ATOM 1791 N N . PRO B 1 80 ? 0.39 -24.703 2.518 1 95.31 80 PRO B N 1
ATOM 1792 C CA . PRO B 1 80 ? -0.792 -24.516 3.363 1 95.31 80 PRO B CA 1
ATOM 1793 C C . PRO B 1 80 ? -0.519 -23.641 4.578 1 95.31 80 PRO B C 1
ATOM 1795 O O . PRO B 1 80 ? -1.398 -22.891 5.012 1 95.31 80 PRO B O 1
ATOM 1798 N N . SER B 1 81 ? 0.669 -23.656 5.109 1 95.25 81 SER B N 1
ATOM 1799 C CA . SER B 1 81 ? 1.014 -22.922 6.316 1 95.25 81 SER B CA 1
ATOM 1800 C C . SER B 1 81 ? 0.989 -21.406 6.059 1 95.25 81 SER B C 1
ATOM 1802 O O . SER B 1 81 ? 0.958 -20.625 7 1 95.25 81 SER B O 1
ATOM 1804 N N . MET B 1 82 ? 0.985 -21.031 4.777 1 95.19 82 MET B N 1
ATOM 1805 C CA . MET B 1 82 ? 1.033 -19.625 4.395 1 95.19 82 MET B CA 1
ATOM 1806 C C . MET B 1 82 ? -0.371 -19.078 4.164 1 95.19 82 MET B C 1
ATOM 1808 O O . MET B 1 82 ? -0.542 -17.891 3.914 1 95.19 82 MET B O 1
ATOM 1812 N N . VAL B 1 83 ? -1.313 -19.969 4.262 1 92.44 83 VAL B N 1
ATOM 1813 C CA . VAL B 1 83 ? -2.689 -19.609 3.934 1 92.44 83 VAL B CA 1
ATOM 1814 C C . VAL B 1 83 ? -3.518 -19.516 5.211 1 92.44 83 VAL B C 1
ATOM 1816 O O . VAL B 1 83 ? -3.502 -20.422 6.039 1 92.44 83 VAL B O 1
ATOM 1819 N N . ALA B 1 84 ? -4.109 -18.359 5.367 1 91.81 84 ALA B N 1
ATOM 1820 C CA . ALA B 1 84 ? -5.012 -18.141 6.492 1 91.81 84 ALA B CA 1
ATOM 1821 C C . ALA B 1 84 ? -6.43 -17.859 6.008 1 91.81 84 ALA B C 1
ATOM 1823 O O . ALA B 1 84 ? -6.66 -16.906 5.258 1 91.81 84 ALA B O 1
ATOM 1824 N N . ASP B 1 85 ? -7.371 -18.672 6.434 1 90.75 85 ASP B N 1
ATOM 1825 C CA . ASP B 1 85 ? -8.773 -18.531 6.035 1 90.75 85 ASP B CA 1
ATOM 1826 C C . ASP B 1 85 ? -8.906 -18.5 4.516 1 90.75 85 ASP B C 1
ATOM 1828 O O . ASP B 1 85 ? -9.641 -17.656 3.975 1 90.75 85 ASP B O 1
ATOM 1832 N N . GLY B 1 86 ? -8.055 -19.297 3.859 1 90.38 86 GLY B N 1
ATOM 1833 C CA . GLY B 1 86 ? -8.117 -19.438 2.414 1 90.38 86 GLY B CA 1
ATOM 1834 C C . GLY B 1 86 ? -7.457 -18.281 1.673 1 90.38 86 GLY B C 1
ATOM 1835 O O . GLY B 1 86 ? -7.578 -18.172 0.451 1 90.38 86 GLY B O 1
ATOM 1836 N N . LEU B 1 87 ? -6.801 -17.422 2.482 1 91.12 87 LEU B N 1
ATOM 1837 C CA . LEU B 1 87 ? -6.254 -16.219 1.877 1 91.12 87 LEU B CA 1
ATOM 1838 C C . LEU B 1 87 ? -4.738 -16.156 2.061 1 91.12 87 LEU B C 1
ATOM 1840 O O . LEU B 1 87 ? -4.211 -16.656 3.057 1 91.12 87 LEU B O 1
ATOM 1844 N N . LEU B 1 88 ? -4.105 -15.641 1.07 1 92.44 88 LEU B N 1
ATOM 1845 C CA . LEU B 1 88 ? -2.688 -15.289 1.124 1 92.44 88 LEU B CA 1
ATOM 1846 C C . LEU B 1 88 ? -2.498 -13.773 1.067 1 92.44 88 LEU B C 1
ATOM 1848 O O . LEU B 1 88 ? -2.963 -13.125 0.131 1 92.44 88 LEU B O 1
ATOM 1852 N N . GLN B 1 89 ? -1.831 -13.234 2.01 1 94.62 89 GLN B N 1
ATOM 1853 C CA . GLN B 1 89 ? -1.521 -11.812 2.021 1 94.62 89 GLN B CA 1
ATOM 1854 C C . GLN B 1 89 ? -0.029 -11.57 1.81 1 94.62 89 GLN B C 1
ATOM 1856 O O . GLN B 1 89 ? 0.802 -12.117 2.539 1 94.62 89 GLN B O 1
ATOM 1861 N N . VAL B 1 90 ? 0.247 -10.75 0.818 1 96.31 90 VAL B N 1
ATOM 1862 C CA . VAL B 1 90 ? 1.637 -10.406 0.544 1 96.31 90 VAL B CA 1
ATOM 1863 C C . VAL B 1 90 ? 1.831 -8.898 0.697 1 96.31 90 VAL B C 1
ATOM 1865 O O . VAL B 1 90 ? 1.057 -8.109 0.153 1 96.31 90 VAL B O 1
ATOM 1868 N N . LYS B 1 91 ? 2.826 -8.539 1.397 1 98.19 91 LYS B N 1
ATOM 1869 C CA . LYS B 1 91 ? 3.137 -7.137 1.681 1 98.19 91 LYS B CA 1
ATOM 1870 C C . LYS B 1 91 ? 4.555 -6.789 1.238 1 98.19 91 LYS B C 1
ATOM 1872 O O . LYS B 1 91 ? 5.469 -7.609 1.357 1 98.19 91 LYS B O 1
ATOM 1877 N N . CYS B 1 92 ? 4.656 -5.609 0.759 1 98.81 92 CYS B N 1
ATOM 1878 C CA . CYS B 1 92 ? 5.961 -5.039 0.448 1 98.81 92 CYS B CA 1
ATOM 1879 C C . CYS B 1 92 ? 6.172 -3.723 1.185 1 98.81 92 CYS B C 1
ATOM 1881 O O . CYS B 1 92 ? 5.336 -2.82 1.104 1 98.81 92 CYS B O 1
ATOM 1883 N N . VAL B 1 93 ? 7.301 -3.562 1.868 1 98.31 93 VAL B N 1
ATOM 1884 C CA . VAL B 1 93 ? 7.652 -2.365 2.627 1 98.31 93 VAL B CA 1
ATOM 1885 C C . VAL B 1 93 ? 8.836 -1.664 1.965 1 98.31 93 VAL B C 1
ATOM 1887 O O . VAL B 1 93 ? 9.859 -2.293 1.673 1 98.31 93 VAL B O 1
ATOM 1890 N N . ALA B 1 94 ? 8.602 -0.417 1.746 1 98.25 94 ALA B N 1
ATOM 1891 C CA . ALA B 1 94 ? 9.688 0.444 1.291 1 98.25 94 ALA B CA 1
ATOM 1892 C C . ALA B 1 94 ? 10.273 1.25 2.447 1 98.25 94 ALA B C 1
ATOM 1894 O O . ALA B 1 94 ? 9.578 2.072 3.051 1 98.25 94 ALA B O 1
ATOM 1895 N N . SER B 1 95 ? 11.594 1.084 2.686 1 96.25 95 SER B N 1
ATOM 1896 C CA . SER B 1 95 ? 12.273 1.772 3.779 1 96.25 95 SER B CA 1
ATOM 1897 C C . SER B 1 95 ? 13.25 2.824 3.254 1 96.25 95 SER B C 1
ATOM 1899 O O . SER B 1 95 ? 14.117 2.52 2.436 1 96.25 95 SER B O 1
ATOM 1901 N N . TYR B 1 96 ? 13.016 3.996 3.773 1 92.62 96 TYR B N 1
ATOM 1902 C CA . TYR B 1 96 ? 13.844 5.121 3.342 1 92.62 96 TYR B CA 1
ATOM 1903 C C . TYR B 1 96 ? 14.805 5.547 4.445 1 92.62 96 TYR B C 1
ATOM 1905 O O . TYR B 1 96 ? 14.648 5.145 5.602 1 92.62 96 TYR B O 1
ATOM 1913 N N . PRO B 1 97 ? 15.805 6.438 4 1 89.44 97 PRO B N 1
ATOM 1914 C CA . PRO B 1 97 ? 16.625 6.996 5.074 1 89.44 97 PRO B CA 1
ATOM 1915 C C . PRO B 1 97 ? 15.828 7.867 6.043 1 89.44 97 PRO B C 1
ATOM 1917 O O . PRO B 1 97 ? 14.68 8.227 5.75 1 89.44 97 PRO B O 1
ATOM 1920 N N . ASP B 1 98 ? 16.297 8.117 7.152 1 82.94 98 ASP B N 1
ATOM 1921 C CA . ASP B 1 98 ? 15.727 9.008 8.164 1 82.94 98 ASP B CA 1
ATOM 1922 C C . ASP B 1 98 ? 14.461 8.406 8.773 1 82.94 98 ASP B C 1
ATOM 1924 O O . ASP B 1 98 ? 13.531 9.133 9.133 1 82.94 98 ASP B O 1
ATOM 1928 N N . LEU B 1 99 ? 14.266 7.191 8.555 1 79.06 99 LEU B N 1
ATOM 1929 C CA . LEU B 1 99 ? 13.242 6.441 9.281 1 79.06 99 LEU B CA 1
ATOM 1930 C C . LEU B 1 99 ? 11.867 6.672 8.664 1 79.06 99 LEU B C 1
ATOM 1932 O O . LEU B 1 99 ? 10.875 6.797 9.383 1 79.06 99 LEU B O 1
ATOM 1936 N N . TYR B 1 100 ? 11.859 6.793 7.395 1 87.12 100 TYR B N 1
ATOM 1937 C CA . TYR B 1 100 ? 10.586 6.812 6.672 1 87.12 100 TYR B CA 1
ATOM 1938 C C . TYR B 1 100 ? 10.297 5.457 6.043 1 87.12 100 TYR B C 1
ATOM 1940 O O . TYR B 1 100 ? 11.211 4.773 5.57 1 87.12 100 TYR B O 1
ATOM 1948 N N . TRP B 1 101 ? 9.008 5.172 6.109 1 93.69 101 TRP B N 1
ATOM 1949 C CA . TRP B 1 101 ? 8.641 3.965 5.379 1 93.69 101 TRP B CA 1
ATOM 1950 C C . TRP B 1 101 ? 7.172 3.996 4.977 1 93.69 101 TRP B C 1
ATOM 1952 O O . TRP B 1 101 ? 6.367 4.707 5.59 1 93.69 101 TRP B O 1
ATOM 1962 N N . ASP B 1 102 ? 6.941 3.328 3.869 1 95.06 102 ASP B N 1
ATOM 1963 C CA . ASP B 1 102 ? 5.574 3.084 3.418 1 95.06 102 ASP B CA 1
ATOM 1964 C C . ASP B 1 102 ? 5.426 1.671 2.857 1 95.06 102 ASP B C 1
ATOM 1966 O O . ASP B 1 102 ? 6.41 0.94 2.732 1 95.06 102 ASP B O 1
ATOM 1970 N N . SER B 1 103 ? 4.148 1.225 2.748 1 97.62 103 SER B N 1
ATOM 1971 C CA . SER B 1 103 ? 3.971 -0.165 2.34 1 97.62 103 SER B CA 1
ATOM 1972 C C . SER B 1 103 ? 2.695 -0.343 1.524 1 97.62 103 SER B C 1
ATOM 1974 O O . SER B 1 103 ? 1.839 0.544 1.5 1 97.62 103 SER B O 1
ATOM 1976 N N . SER B 1 104 ? 2.654 -1.414 0.812 1 98.06 104 SER B N 1
ATOM 1977 C CA . SER B 1 104 ? 1.471 -1.899 0.11 1 98.06 104 SER B CA 1
ATOM 1978 C C . SER B 1 104 ? 1.268 -3.395 0.337 1 98.06 104 SER B C 1
ATOM 1980 O O . SER B 1 104 ? 2.227 -4.125 0.599 1 98.06 104 SER B O 1
ATOM 1982 N N . ASP B 1 105 ? 0.03 -3.775 0.254 1 96.38 105 ASP B N 1
ATOM 1983 C CA . ASP B 1 105 ? -0.21 -5.215 0.318 1 96.38 105 ASP B CA 1
ATOM 1984 C C . ASP B 1 105 ? -1.356 -5.621 -0.605 1 96.38 105 ASP B C 1
ATOM 1986 O O . ASP B 1 105 ? -2.158 -4.781 -1.016 1 96.38 105 ASP B O 1
ATOM 1990 N N . ILE B 1 106 ? -1.33 -6.855 -1.048 1 93 106 ILE B N 1
ATOM 1991 C CA . ILE B 1 106 ? -2.381 -7.5 -1.827 1 93 106 ILE B CA 1
ATOM 1992 C C . ILE B 1 106 ? -2.795 -8.805 -1.152 1 93 106 ILE B C 1
ATOM 1994 O O . ILE B 1 106 ? -1.978 -9.461 -0.5 1 93 106 ILE B O 1
ATOM 1998 N N . THR B 1 107 ? -4.031 -9.141 -1.239 1 90.31 107 THR B N 1
ATOM 1999 C CA . THR B 1 107 ? -4.551 -10.406 -0.733 1 90.31 107 THR B CA 1
ATOM 2000 C C . THR B 1 107 ? -5.141 -11.234 -1.866 1 90.31 107 THR B C 1
ATOM 2002 O O . THR B 1 107 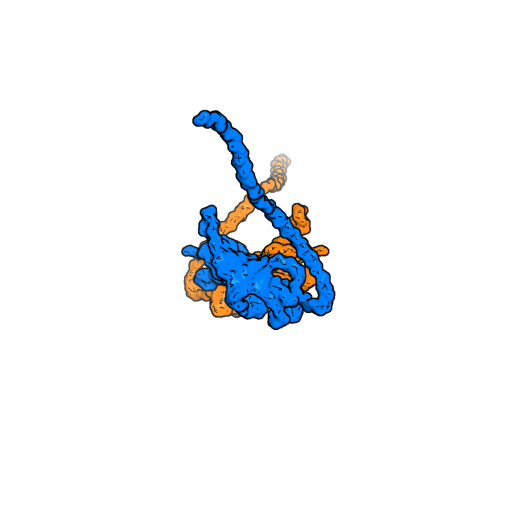? -5.898 -10.727 -2.691 1 90.31 107 THR B O 1
ATOM 2005 N N . PHE B 1 108 ? -4.805 -12.547 -1.851 1 88.12 108 PHE B N 1
ATOM 2006 C CA . PHE B 1 108 ? -5.266 -13.484 -2.865 1 88.12 108 PHE B CA 1
ATOM 2007 C C . PHE B 1 108 ? -6.074 -14.609 -2.232 1 88.12 108 PHE B C 1
ATOM 2009 O O . PHE B 1 108 ? -5.734 -15.094 -1.15 1 88.12 108 PHE B O 1
ATOM 2016 N N . LYS B 1 109 ? -7.059 -14.984 -3.01 1 87.81 109 LYS B N 1
ATOM 2017 C CA . LYS B 1 109 ? -7.707 -16.25 -2.656 1 87.81 109 LYS B CA 1
ATOM 2018 C C . LYS B 1 109 ? -6.852 -17.438 -3.07 1 87.81 109 LYS B C 1
ATOM 2020 O O . LYS B 1 109 ? -6.266 -17.438 -4.156 1 87.81 109 LYS B O 1
ATOM 2025 N N . VAL B 1 110 ? -6.793 -18.438 -2.232 1 90.56 110 VAL B N 1
ATOM 2026 C CA . VAL B 1 110 ? -6.012 -19.641 -2.518 1 90.56 110 VAL B CA 1
ATOM 2027 C C . VAL B 1 110 ? -6.945 -20.828 -2.713 1 90.56 110 VAL B C 1
ATOM 2029 O O . VAL B 1 110 ? -7.844 -21.062 -1.897 1 90.56 110 VAL B O 1
ATOM 2032 N N . LEU B 1 111 ? -6.805 -21.422 -3.826 1 87.81 111 LEU B N 1
ATOM 2033 C CA . LEU B 1 111 ? -7.598 -22.594 -4.133 1 87.81 111 LEU B CA 1
ATOM 2034 C C . LEU B 1 111 ? -6.922 -23.859 -3.605 1 87.81 111 LEU B C 1
ATOM 2036 O O . LEU B 1 111 ? -5.711 -24.031 -3.752 1 87.81 111 LEU B O 1
ATOM 2040 N N . SER B 1 112 ? -7.66 -24.531 -2.807 1 78.25 112 SER B N 1
ATOM 2041 C CA . SER B 1 112 ? -7.148 -25.797 -2.289 1 78.25 112 SER B CA 1
ATOM 2042 C C . SER B 1 112 ? -7.266 -26.906 -3.328 1 78.25 112 SER B C 1
ATOM 2044 O O . SER B 1 112 ? -8.266 -27 -4.035 1 78.25 112 SER B O 1
ATOM 2046 N N . GLY B 1 113 ? -6.473 -27.109 -4.41 1 60.72 113 GLY B N 1
ATOM 2047 C CA . GLY B 1 113 ? -6.52 -28.172 -5.398 1 60.72 113 GLY B CA 1
ATOM 2048 C C . GLY B 1 113 ? -7.324 -29.375 -4.941 1 60.72 113 GLY B C 1
ATOM 2049 O O . GLY B 1 113 ? -7.234 -30.453 -5.535 1 60.72 113 GLY B O 1
ATOM 2050 N N . HIS B 1 114 ? -8.008 -29.766 -4.062 1 49.06 114 HIS B N 1
ATOM 2051 C CA . HIS B 1 114 ? -8.469 -31.078 -4.473 1 49.06 114 HIS B CA 1
ATOM 2052 C C . HIS B 1 114 ? -9.195 -31.016 -5.809 1 49.06 114 HIS B C 1
ATOM 2054 O O . HIS B 1 114 ? -9.812 -32 -6.234 1 49.06 114 HIS B O 1
ATOM 2060 N N . GLY B 1 115 ? -9.781 -29.906 -6.426 1 42.94 115 GLY B N 1
ATOM 2061 C CA . GLY B 1 115 ? -10.359 -30.266 -7.715 1 42.94 115 GLY B CA 1
ATOM 2062 C C . GLY B 1 115 ? -9.312 -30.484 -8.797 1 42.94 115 GLY B C 1
ATOM 2063 O O . GLY B 1 115 ? -8.141 -30.156 -8.609 1 42.94 115 GLY B O 1
ATOM 2064 N N . SER B 1 116 ? -9.617 -31.219 -10.156 1 38.91 116 SER B N 1
ATOM 2065 C CA . SER B 1 116 ? -8.984 -31.297 -11.469 1 38.91 116 SER B CA 1
ATOM 2066 C C . SER B 1 116 ? -8.461 -29.938 -11.914 1 38.91 116 SER B C 1
ATOM 2068 O O . SER B 1 116 ? -9.203 -28.953 -11.891 1 38.91 116 SER B O 1
ATOM 2070 N N . GLY B 1 117 ? -7.242 -29.656 -11.945 1 39.38 117 GLY B N 1
ATOM 2071 C CA . GLY B 1 117 ? -6.324 -28.562 -12.18 1 39.38 117 GLY B CA 1
ATOM 2072 C C . GLY B 1 117 ? -6.68 -27.734 -13.406 1 39.38 117 GLY B C 1
ATOM 2073 O O . GLY B 1 117 ? -6.027 -27.844 -14.445 1 39.38 117 GLY B O 1
ATOM 2074 N N . PHE B 1 118 ? -7.934 -27.516 -13.883 1 32.5 118 PHE B N 1
ATOM 2075 C CA . PHE B 1 118 ? -7.746 -26.844 -15.172 1 32.5 118 PHE B CA 1
ATOM 2076 C C . PHE B 1 118 ? -7.09 -25.484 -14.984 1 32.5 118 PHE B C 1
ATOM 2078 O O . PHE B 1 118 ? -7.453 -24.734 -14.078 1 32.5 118 PHE B O 1
ATOM 2085 N N . PRO B 1 119 ? -5.879 -25.328 -15.461 1 32.06 119 PRO B N 1
ATOM 2086 C CA . PRO B 1 119 ? -5.012 -24.156 -15.469 1 32.06 119 PRO B CA 1
ATOM 2087 C C . PRO B 1 119 ? -5.738 -22.891 -15.93 1 32.06 119 PRO B C 1
ATOM 2089 O O . PRO B 1 119 ? -6.41 -22.906 -16.969 1 32.06 119 PRO B O 1
ATOM 2092 N N . LEU B 1 120 ? -6.441 -22.234 -15.18 1 30.25 120 LEU B N 1
ATOM 2093 C CA . LEU B 1 120 ? -6.965 -21 -15.734 1 30.25 120 LEU B CA 1
ATOM 2094 C C . LEU B 1 120 ? -5.883 -20.25 -16.5 1 30.25 120 LEU B C 1
ATOM 2096 O O . LEU B 1 120 ? -4.719 -20.25 -16.109 1 30.25 120 LEU B O 1
ATOM 2100 N N . GLY B 1 121 ? -6.012 -20.141 -17.844 1 27.19 121 GLY B N 1
ATOM 2101 C CA . GLY B 1 121 ? -5.281 -19.5 -18.938 1 27.19 121 GLY B CA 1
ATOM 2102 C C . GLY B 1 121 ? -4.723 -18.141 -18.562 1 27.19 121 GLY B C 1
ATOM 2103 O O . GLY B 1 121 ? -5.457 -17.266 -18.094 1 27.19 121 GLY B O 1
ATOM 2104 N N . SER B 1 122 ? -3.639 -18.156 -17.875 1 29.3 122 SER B N 1
ATOM 2105 C CA . SER B 1 122 ? -2.719 -17.031 -17.781 1 29.3 122 SER B CA 1
ATOM 2106 C C . SER B 1 122 ? -2.586 -16.328 -19.141 1 29.3 122 SER B C 1
ATOM 2108 O O . SER B 1 122 ? -2.314 -16.969 -20.156 1 29.3 122 SER B O 1
ATOM 2110 N N . GLN B 1 123 ? -3.545 -15.406 -19.375 1 26.05 123 GLN B N 1
ATOM 2111 C CA . GLN B 1 123 ? -3.258 -14.68 -20.609 1 26.05 123 GLN B CA 1
ATOM 2112 C C . GLN B 1 123 ? -1.78 -14.305 -20.688 1 26.05 123 GLN B C 1
ATOM 2114 O O . GLN B 1 123 ? -1.174 -13.906 -19.703 1 26.05 123 GLN B O 1
ATOM 2119 N N . GLU B 1 124 ? -1.034 -15.07 -21.453 1 27.02 124 GLU B N 1
ATOM 2120 C CA . GLU B 1 124 ? 0.322 -15.008 -22 1 27.02 124 GLU B CA 1
ATOM 2121 C C . GLU B 1 124 ? 0.707 -13.57 -22.344 1 27.02 124 GLU B C 1
ATOM 2123 O O . GLU B 1 124 ? 0.089 -12.953 -23.219 1 27.02 124 GLU B O 1
ATOM 2128 N N . PHE B 1 125 ? 0.807 -12.648 -21.359 1 24.72 125 PHE B N 1
ATOM 2129 C CA . PHE B 1 125 ? 1.425 -11.484 -22 1 24.72 125 PHE B CA 1
ATOM 2130 C C . PHE B 1 125 ? 2.781 -11.844 -22.578 1 24.72 125 PHE B C 1
ATOM 2132 O O . PHE B 1 125 ? 3.713 -12.188 -21.859 1 24.72 125 PHE B O 1
ATOM 2139 N N . VAL B 1 126 ? 2.887 -12.555 -23.672 1 23.31 126 VAL B N 1
ATOM 2140 C CA . VAL B 1 126 ? 4.062 -12.867 -24.469 1 23.31 126 VAL B CA 1
ATOM 2141 C C . VAL B 1 126 ? 4.789 -11.578 -24.844 1 23.31 126 VAL B C 1
ATOM 2143 O O . VAL B 1 126 ? 4.27 -10.773 -25.625 1 23.31 126 VAL B O 1
ATOM 2146 N N . LEU B 1 127 ? 5.152 -10.68 -23.859 1 23.78 127 LEU B N 1
ATOM 2147 C CA . LEU B 1 127 ? 5.977 -9.664 -24.516 1 23.78 127 LEU B CA 1
ATOM 2148 C C . LEU B 1 127 ? 7.145 -10.312 -25.25 1 23.78 127 LEU B C 1
ATOM 2150 O O . LEU B 1 127 ? 7.922 -11.055 -24.656 1 23.78 127 LEU B O 1
ATOM 2154 N N . GLN B 1 128 ? 6.871 -10.789 -26.391 1 24.72 128 GLN B N 1
ATOM 2155 C CA . GLN B 1 128 ? 7.836 -11.148 -27.422 1 24.72 128 GLN B CA 1
ATOM 2156 C C . GLN B 1 128 ? 8.859 -10.031 -27.625 1 24.72 128 GLN B C 1
ATOM 2158 O O . GLN B 1 128 ? 8.523 -8.961 -28.125 1 24.72 128 GLN B O 1
ATOM 2163 N N . GLY B 1 129 ? 9.547 -9.609 -26.5 1 24.33 129 GLY B N 1
ATOM 2164 C CA . GLY B 1 129 ? 10.641 -8.742 -26.891 1 24.33 129 GLY B CA 1
ATOM 2165 C C . GLY B 1 129 ? 11.484 -9.32 -28.016 1 24.33 129 GLY B C 1
ATOM 2166 O O . GLY B 1 129 ? 11.93 -10.469 -27.938 1 24.33 129 GLY B O 1
ATOM 2167 N N . ASP B 1 130 ? 11.258 -8.922 -29.203 1 27.58 130 ASP B N 1
ATOM 2168 C CA . ASP B 1 130 ? 11.891 -9.18 -30.5 1 27.58 130 ASP B CA 1
ATOM 2169 C C . ASP B 1 130 ? 13.391 -8.914 -30.438 1 27.58 130 ASP B C 1
ATOM 2171 O O . ASP B 1 130 ? 13.852 -7.84 -30.828 1 27.58 130 ASP B O 1
ATOM 2175 N N . ALA B 1 131 ? 14.094 -9.133 -29.328 1 30.08 131 ALA B N 1
ATOM 2176 C CA . ALA B 1 131 ? 15.484 -8.734 -29.516 1 30.08 131 ALA B CA 1
ATOM 2177 C C . ALA B 1 131 ? 16.109 -9.461 -30.703 1 30.08 131 ALA B C 1
ATOM 2179 O O . ALA B 1 131 ? 16.062 -10.688 -30.797 1 30.08 131 ALA B O 1
ATOM 2180 N N . GLY B 1 132 ? 16.391 -8.844 -31.75 1 26.81 132 GLY B N 1
ATOM 2181 C CA . GLY B 1 132 ? 16.859 -9.055 -33.094 1 26.81 132 GLY B CA 1
ATOM 2182 C C . GLY B 1 132 ? 18.172 -9.812 -33.188 1 26.81 132 GLY B C 1
ATOM 2183 O O . GLY B 1 132 ? 18.234 -10.906 -33.719 1 26.81 132 GLY B O 1
ATOM 2184 N N . ARG B 1 133 ? 19.469 -9.203 -33.344 1 28.25 133 ARG B N 1
ATOM 2185 C CA . ARG B 1 133 ? 20.172 -9.32 -34.594 1 28.25 133 ARG B CA 1
ATOM 2186 C C . ARG B 1 133 ? 21.094 -10.539 -34.594 1 28.25 133 ARG B C 1
ATOM 2188 O O . ARG B 1 133 ? 21.031 -11.375 -35.531 1 28.25 133 ARG B O 1
ATOM 2195 N N . PRO B 1 134 ? 22.672 -10.344 -34.531 1 35.66 134 PRO B N 1
ATOM 2196 C CA . PRO B 1 134 ? 23.469 -10.672 -35.719 1 35.66 134 PRO B CA 1
ATOM 2197 C C . PRO B 1 134 ? 24.078 -12.07 -35.656 1 35.66 134 PRO B C 1
ATOM 2199 O O . PRO B 1 134 ? 24.625 -12.461 -34.594 1 35.66 134 PRO B O 1
ATOM 2202 N N . GLN B 1 135 ? 23.5 -13.031 -36.031 1 34 135 GLN B N 1
ATOM 2203 C CA . GLN B 1 135 ? 23.984 -14.414 -36.125 1 34 135 GLN B CA 1
ATOM 2204 C C . GLN B 1 135 ? 25.422 -14.469 -36.594 1 34 135 GLN B C 1
ATOM 2206 O O . GLN B 1 135 ? 25.734 -14 -37.688 1 34 135 GLN B O 1
ATOM 2211 N N . ALA B 1 136 ? 26.359 -14.367 -35.656 1 36.94 136 ALA B N 1
ATOM 2212 C CA . ALA B 1 136 ? 27.766 -14.438 -36.031 1 36.94 136 ALA B CA 1
ATOM 2213 C C . ALA B 1 136 ? 28.078 -15.727 -36.781 1 36.94 136 ALA B C 1
ATOM 2215 O O . ALA B 1 136 ? 27.703 -16.812 -36.344 1 36.94 136 ALA B O 1
ATOM 2216 N N . SER B 1 137 ? 28.312 -15.641 -38.156 1 39 137 SER B N 1
ATOM 2217 C CA . SER B 1 137 ? 28.688 -16.609 -39.156 1 39 137 SER B CA 1
ATOM 2218 C C . SER B 1 137 ? 29.922 -17.406 -38.719 1 39 137 SER B C 1
ATOM 2220 O O . SER B 1 137 ? 30.984 -16.844 -38.5 1 39 137 SER B O 1
ATOM 2222 N N . ILE B 1 138 ? 29.734 -18.359 -37.812 1 41.31 138 ILE B N 1
ATOM 2223 C CA . ILE B 1 138 ? 30.875 -19.203 -37.469 1 41.31 138 ILE B CA 1
ATOM 2224 C C . ILE B 1 138 ? 31.469 -19.781 -38.781 1 41.31 138 ILE B C 1
ATOM 2226 O O . ILE B 1 138 ? 30.781 -20.469 -39.531 1 41.31 138 ILE B O 1
ATOM 2230 N N . PRO B 1 139 ? 32.5 -19.109 -39.406 1 44.5 139 PRO B N 1
ATOM 2231 C CA . PRO B 1 139 ? 33.031 -19.594 -40.656 1 44.5 139 PRO B CA 1
ATOM 2232 C C . PRO B 1 139 ? 33.5 -21.062 -40.594 1 44.5 139 PRO B C 1
ATOM 2234 O O . PRO B 1 139 ? 34.25 -21.422 -39.688 1 44.5 139 PRO B O 1
ATOM 2237 N N . LEU B 1 140 ? 32.688 -22 -41.031 1 41.03 140 LEU B N 1
ATOM 2238 C CA . LEU B 1 140 ? 32.969 -23.422 -41.188 1 41.03 140 LEU B CA 1
ATOM 2239 C C . LEU B 1 140 ? 34.25 -23.609 -42 1 41.03 140 LEU B C 1
ATOM 2241 O O . LEU B 1 140 ? 34.312 -23.281 -43.188 1 41.03 140 LEU B O 1
ATOM 2245 N N . LEU B 1 141 ? 35.375 -23.359 -41.312 1 37.88 141 LEU B N 1
ATOM 2246 C CA . LEU B 1 141 ? 36.625 -23.641 -42.062 1 37.88 141 LEU B CA 1
ATOM 2247 C C . LEU B 1 141 ? 36.625 -25.078 -42.562 1 37.88 141 LEU B C 1
ATOM 2249 O O . LEU B 1 141 ? 36.688 -26.016 -41.781 1 37.88 141 LEU B O 1
ATOM 2253 N N . LEU B 1 142 ? 35.844 -25.281 -43.656 1 36.75 142 LEU B N 1
ATOM 2254 C CA . LEU B 1 142 ? 35.844 -26.531 -44.406 1 36.75 142 LEU B CA 1
ATOM 2255 C C . LEU B 1 142 ? 37.25 -26.953 -44.781 1 36.75 142 LEU B C 1
ATOM 2257 O O . LEU B 1 142 ? 37.875 -26.297 -45.625 1 36.75 142 LEU B O 1
ATOM 2261 N N . LEU B 1 143 ? 37.969 -27.422 -43.719 1 39.69 143 LEU B N 1
ATOM 2262 C CA . LEU B 1 143 ? 39.312 -27.891 -44.094 1 39.69 143 LEU B CA 1
ATOM 2263 C C . LEU B 1 143 ? 39.219 -28.938 -45.219 1 39.69 143 LEU B C 1
ATOM 2265 O O . LEU B 1 143 ? 38.562 -29.953 -45.062 1 39.69 143 LEU B O 1
ATOM 2269 N N . LEU B 1 144 ? 39.375 -28.453 -46.469 1 39.66 144 LEU B N 1
ATOM 2270 C CA . LEU B 1 144 ? 39.469 -29.141 -47.75 1 39.66 144 LEU B CA 1
ATOM 2271 C C . LEU B 1 144 ? 40.562 -30.203 -47.688 1 39.66 144 LEU B C 1
ATOM 2273 O O . LEU B 1 144 ? 41.75 -29.891 -47.562 1 39.66 144 LEU B O 1
ATOM 2277 N N . LEU B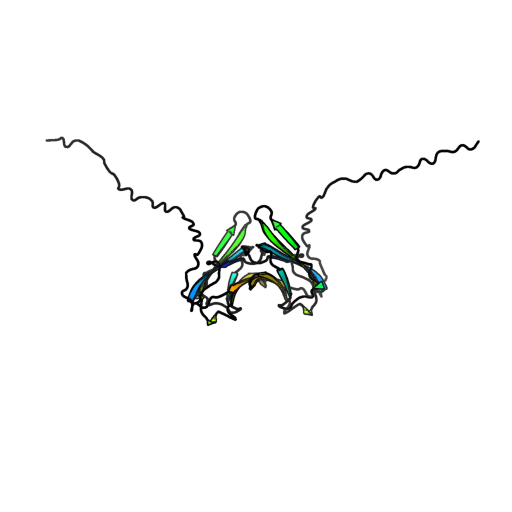 1 145 ? 40.219 -31.406 -47.031 1 46.88 145 LEU B N 1
ATOM 2278 C CA . LEU B 1 145 ? 41.094 -32.562 -47.094 1 46.88 145 LEU B CA 1
ATOM 2279 C C . LEU B 1 145 ? 41.406 -32.938 -48.531 1 46.88 145 LEU B C 1
ATOM 2281 O O . LEU B 1 145 ? 40.531 -33.344 -49.281 1 46.88 145 LEU B O 1
ATOM 2285 N N . THR B 1 146 ? 42.25 -32.031 -49.156 1 45.44 146 THR B N 1
ATOM 2286 C CA . THR B 1 146 ? 42.656 -32.312 -50.531 1 45.44 146 THR B CA 1
ATOM 2287 C C . THR B 1 146 ? 43.125 -33.781 -50.688 1 45.44 146 THR B C 1
ATOM 2289 O O . THR B 1 146 ? 43.562 -34.375 -49.688 1 45.44 146 THR B O 1
ATOM 2292 N N . PRO B 1 147 ? 42.969 -34.25 -51.844 1 54.81 147 PRO B N 1
ATOM 2293 C CA . PRO B 1 147 ? 43 -35.469 -52.625 1 54.81 147 PRO B CA 1
ATOM 2294 C C . PRO B 1 147 ? 44.406 -36.094 -52.688 1 54.81 147 PRO B C 1
ATOM 2296 O O . PRO B 1 147 ? 44.625 -37.062 -53.438 1 54.81 147 PRO B O 1
ATOM 2299 N N . VAL B 1 148 ? 45.219 -36.094 -51.562 1 47.19 148 VAL B N 1
ATOM 2300 C CA . VAL B 1 148 ? 46.562 -36.375 -52.031 1 47.19 148 VAL B CA 1
ATOM 2301 C C . VAL B 1 148 ? 46.594 -37.688 -52.844 1 47.19 148 VAL B C 1
ATOM 2303 O O . VAL B 1 148 ? 46.188 -38.719 -52.344 1 47.19 148 VAL B O 1
ATOM 2306 N N . PHE B 1 149 ? 46.562 -37.531 -54.188 1 43.84 149 PHE B N 1
ATOM 2307 C CA . PHE B 1 149 ? 46.781 -38.469 -55.281 1 43.84 149 PHE B CA 1
ATOM 2308 C C . PHE B 1 149 ? 48.094 -39.219 -55.125 1 43.84 149 PHE B C 1
ATOM 2310 O O . PHE B 1 149 ? 49.156 -38.688 -55.375 1 43.84 149 PHE B O 1
ATOM 2317 N N . PHE B 1 150 ? 48.375 -39.75 -53.781 1 39.94 150 PHE B N 1
ATOM 2318 C CA . PHE B 1 150 ? 49.688 -40.375 -53.906 1 39.94 150 PHE B CA 1
ATOM 2319 C C . PHE B 1 150 ? 49.688 -41.375 -55.062 1 39.94 150 PHE B C 1
ATOM 2321 O O . PHE B 1 150 ? 48.875 -42.281 -55.125 1 39.94 150 PHE B O 1
ATOM 2328 N N . ARG B 1 151 ? 50.188 -40.906 -56.312 1 29.72 151 ARG B N 1
ATOM 2329 C CA . ARG B 1 151 ? 50.875 -41.781 -57.281 1 29.72 151 ARG B CA 1
ATOM 2330 C C . ARG B 1 151 ? 51.906 -42.688 -56.562 1 29.72 151 ARG B C 1
ATOM 2332 O O . ARG B 1 151 ? 52.656 -42.219 -55.719 1 29.72 151 ARG B O 1
#

Foldseek 3Di:
DWDAAPDAKDKDKPFPDDAEAFDKTKIKIKGPFIVPFFAKFKDKPNHGDDPVQKDGWDWDADPVNRTIMIMIMGIDGHHPVSDDPQKIKMKMKTADPPGDIDIDMDMHGYDHPPDPDPPPDRVCPCPVPPCPVVPPPPPCPDDDDDDPDDD/DWDAAPDAKDKDKPFPDDAEAFDKTKIKIKGPFIVPFFAKFKDKPNHGDDPVQKDGWDWDADPVNRTIMIMIMGIDGHHPVSDDPQKIKMKMKTADPPGDIDIDMDMHGYDHPPDDCPPPDRPCPVPVPCPDDDPPPPPPPPVCPDDPPPD

Organism: Portunus trituberculatus (NCBI:txid210409)

InterPro domains:
  IPR013162 CD80-like, immunoglobulin C2-set [PF08205] (22-98)
  IPR013783 Immunoglobulin-like fold [G3DSA:2.60.40.10] (18-111)

Nearest PDB structures (foldseek):
  2fse-assembly2_C  TM=6.907E-01  e=4.913E-05  Homo sapiens
  8vdu-assembly1_G  TM=6.484E-01  e=1.068E-04  Homo sapiens
  5wjo-assembly2_D  TM=6.822E-01  e=4.631E-03  Homo sapiens
  8gzn-assembly1_A  TM=5.603E-01  e=1.224E-03  Homo sapiens
  8gvb-assembly1_B  TM=5.384E-01  e=2.972E-03  Homo sapiens

Radius of gyration: 29.37 Å; Cα contacts (8 Å, |Δi|>4): 594; chains: 2; bounding box: 93×115×80 Å